Protein AF-0000000085167640 (afdb_homodimer)

Structure (mmCIF, N/CA/C/O backbone):
data_AF-0000000085167640-model_v1
#
loop_
_entity.id
_entity.type
_entity.pdbx_description
1 polymer 'Membrane protein'
#
loop_
_atom_site.group_PDB
_atom_site.id
_atom_site.type_symbol
_atom_site.label_atom_id
_atom_site.label_alt_id
_atom_site.label_comp_id
_atom_site.label_asym_id
_atom_site.label_entity_id
_atom_site.label_seq_id
_atom_site.pdbx_PDB_ins_code
_atom_site.Cartn_x
_atom_site.Cartn_y
_atom_site.Cartn_z
_atom_site.occupancy
_atom_site.B_iso_or_equiv
_atom_site.auth_seq_id
_atom_site.auth_comp_id
_atom_site.auth_asym_id
_atom_site.auth_atom_id
_atom_site.pdbx_PDB_model_num
ATOM 1 N N . MET A 1 1 ? -17.828 35.031 3.355 1 45.66 1 MET A N 1
ATOM 2 C CA . MET A 1 1 ? -16.453 34.906 2.887 1 45.66 1 MET A CA 1
ATOM 3 C C . MET A 1 1 ? -16.109 33.469 2.527 1 45.66 1 MET A C 1
ATOM 5 O O . MET A 1 1 ? -16.281 32.562 3.35 1 45.66 1 MET A O 1
ATOM 9 N N . SER A 1 2 ? -16.172 33.031 1.262 1 54.5 2 SER A N 1
ATOM 10 C CA . SER A 1 2 ? -15.992 31.641 0.869 1 54.5 2 SER A CA 1
ATOM 11 C C . SER A 1 2 ? -14.656 31.094 1.373 1 54.5 2 SER A C 1
ATOM 13 O O . SER A 1 2 ? -13.594 31.609 1.007 1 54.5 2 SER A O 1
ATOM 15 N N . THR A 1 3 ? -14.586 30.766 2.609 1 58.19 3 THR A N 1
ATOM 16 C CA . THR A 1 3 ? -13.359 30.266 3.23 1 58.19 3 THR A CA 1
ATOM 17 C C . THR A 1 3 ? -12.633 29.312 2.295 1 58.19 3 THR A C 1
ATOM 19 O O . THR A 1 3 ? -13.219 28.344 1.807 1 58.19 3 THR A O 1
ATOM 22 N N . VAL A 1 4 ? -11.719 29.938 1.5 1 67.44 4 VAL A N 1
ATOM 23 C CA . VAL A 1 4 ? -10.914 29.109 0.608 1 67.44 4 VAL A CA 1
ATOM 24 C C . VAL A 1 4 ? -10.109 28.109 1.425 1 67.44 4 VAL A C 1
ATOM 26 O O . VAL A 1 4 ? -9.336 28.484 2.307 1 67.44 4 VAL A O 1
ATOM 29 N N . THR A 1 5 ? -10.445 26.875 1.351 1 76.69 5 THR A N 1
ATOM 30 C CA . THR A 1 5 ? -9.734 25.812 2.059 1 76.69 5 THR A CA 1
ATOM 31 C C . THR A 1 5 ? -8.352 25.594 1.452 1 76.69 5 THR A C 1
ATOM 33 O O . THR A 1 5 ? -8.227 25.281 0.265 1 76.69 5 THR A O 1
ATOM 36 N N . VAL A 1 6 ? -7.371 26.078 2.09 1 87.81 6 VAL A N 1
ATOM 37 C CA . VAL A 1 6 ? -5.996 25.844 1.664 1 87.81 6 VAL A CA 1
ATOM 38 C C . VAL A 1 6 ? -5.574 24.422 2.047 1 87.81 6 VAL A C 1
ATOM 40 O O . VAL A 1 6 ? -5.66 24.031 3.217 1 87.81 6 VAL A O 1
ATOM 43 N N . ASN A 1 7 ? -5.207 23.609 1.05 1 93.44 7 ASN A N 1
ATOM 44 C CA . ASN A 1 7 ? -4.777 22.234 1.294 1 93.44 7 ASN A CA 1
ATOM 45 C C . ASN A 1 7 ? -3.309 22.172 1.708 1 93.44 7 ASN A C 1
ATOM 47 O O . ASN A 1 7 ? -2.459 22.812 1.093 1 93.44 7 ASN A O 1
ATOM 51 N N . THR A 1 8 ? -3.07 21.484 2.727 1 94.38 8 THR A N 1
ATOM 52 C CA . THR A 1 8 ? -1.708 21.219 3.17 1 94.38 8 THR A CA 1
ATOM 53 C C . THR A 1 8 ? -1.12 20.031 2.42 1 94.38 8 THR A C 1
ATOM 55 O O . THR A 1 8 ? -1.826 19.344 1.671 1 94.38 8 THR A O 1
ATOM 58 N N . ARG A 1 9 ? 0.169 19.766 2.607 1 96.19 9 ARG A N 1
ATOM 59 C CA . ARG A 1 9 ? 0.804 18.562 2.057 1 96.19 9 ARG A CA 1
ATOM 60 C C . ARG A 1 9 ? 0.144 17.297 2.592 1 96.19 9 ARG A C 1
ATOM 62 O O . ARG A 1 9 ? -0.011 16.312 1.862 1 96.19 9 ARG A O 1
ATOM 69 N N . ALA A 1 10 ? -0.193 17.375 3.865 1 96.56 10 ALA A N 1
ATOM 70 C CA . ALA A 1 10 ? -0.868 16.234 4.469 1 96.56 10 ALA A CA 1
ATOM 71 C C . ALA A 1 10 ? -2.219 15.977 3.805 1 96.56 10 ALA A C 1
ATOM 73 O O . ALA A 1 10 ? -2.643 14.828 3.66 1 96.56 10 ALA A O 1
ATOM 74 N N . ASP A 1 11 ? -2.848 17.016 3.389 1 96.56 11 ASP A N 1
ATOM 75 C CA . ASP A 1 11 ? -4.129 16.859 2.701 1 96.56 11 ASP A CA 1
ATOM 76 C C . ASP A 1 11 ? -3.955 16.141 1.37 1 96.56 11 ASP A C 1
ATOM 78 O O . ASP A 1 11 ? -4.789 15.312 0.995 1 96.56 11 ASP A O 1
ATOM 82 N N . TYR A 1 12 ? -2.932 16.469 0.687 1 98.06 12 TYR A N 1
ATOM 83 C CA . TYR A 1 12 ? -2.678 15.82 -0.593 1 98.06 12 TYR A CA 1
ATOM 84 C C . TYR A 1 12 ? -2.271 14.367 -0.392 1 98.06 12 TYR A C 1
ATOM 86 O O . TYR A 1 12 ? -2.619 13.5 -1.198 1 98.06 12 TYR A O 1
ATOM 94 N N . ALA A 1 13 ? -1.485 14.125 0.684 1 98.5 13 ALA A N 1
ATOM 95 C CA . ALA A 1 13 ? -1.147 12.734 1.005 1 98.5 13 ALA A CA 1
ATOM 96 C C . ALA A 1 13 ? -2.404 11.914 1.268 1 98.5 13 ALA A C 1
ATOM 98 O O . ALA A 1 13 ? -2.543 10.805 0.754 1 98.5 13 ALA A O 1
ATOM 99 N N . ALA A 1 14 ? -3.295 12.461 2.029 1 97.88 14 ALA A N 1
ATOM 100 C CA . ALA A 1 14 ? -4.555 11.789 2.328 1 97.88 14 ALA A CA 1
ATOM 101 C C . ALA A 1 14 ? -5.352 11.523 1.055 1 97.88 14 ALA A C 1
ATOM 103 O O . ALA A 1 14 ? -5.898 10.43 0.876 1 97.88 14 ALA A O 1
ATOM 104 N N . PHE A 1 15 ? -5.387 12.516 0.196 1 98.19 15 PHE A N 1
ATOM 105 C CA . PHE A 1 15 ? -6.113 12.406 -1.062 1 98.19 15 PHE A CA 1
ATOM 106 C C . PHE A 1 15 ? -5.547 11.281 -1.921 1 98.19 15 PHE A C 1
ATOM 108 O O . PHE A 1 15 ? -6.293 10.445 -2.434 1 98.19 15 PHE A O 1
ATOM 115 N N . LEU A 1 16 ? -4.27 11.227 -2.062 1 98.81 16 LEU A N 1
ATOM 116 C CA . LEU A 1 16 ? -3.623 10.211 -2.885 1 98.81 16 LEU A CA 1
ATOM 117 C C . LEU A 1 16 ? -3.922 8.812 -2.354 1 98.81 16 LEU A C 1
ATOM 119 O O . LEU A 1 16 ? -4.301 7.922 -3.119 1 98.81 16 LEU A O 1
ATOM 123 N N . LEU A 1 17 ? -3.793 8.648 -1.093 1 98.88 17 LEU A N 1
ATOM 124 C CA . LEU A 1 17 ? -3.996 7.34 -0.478 1 98.88 17 LEU A CA 1
ATOM 125 C C . LEU A 1 17 ? -5.457 6.914 -0.574 1 98.88 17 LEU A C 1
ATOM 127 O O . LEU A 1 17 ? -5.754 5.801 -1.008 1 98.88 17 LEU A O 1
ATOM 131 N N . ARG A 1 18 ? -6.332 7.805 -0.154 1 98.25 18 ARG A N 1
ATOM 132 C CA . ARG A 1 18 ? -7.738 7.418 -0.088 1 98.25 18 ARG A CA 1
ATOM 133 C C . ARG A 1 18 ? -8.281 7.094 -1.476 1 98.25 18 ARG A C 1
ATOM 135 O O . ARG A 1 18 ? -9 6.109 -1.652 1 98.25 18 ARG A O 1
ATOM 142 N N . VAL A 1 19 ? -7.938 7.895 -2.518 1 98.88 19 VAL A N 1
ATOM 143 C CA . VAL A 1 19 ? -8.469 7.684 -3.859 1 98.88 19 VAL A CA 1
ATOM 144 C C . VAL A 1 19 ? -7.895 6.395 -4.449 1 98.88 19 VAL A C 1
ATOM 146 O O . VAL A 1 19 ? -8.625 5.586 -5.02 1 98.88 19 VAL A O 1
ATOM 149 N N . THR A 1 20 ? -6.59 6.18 -4.32 1 98.94 20 THR A N 1
ATOM 150 C CA . THR A 1 20 ? -5.969 4.973 -4.855 1 98.94 20 THR A CA 1
ATOM 151 C C . THR A 1 20 ? -6.578 3.725 -4.227 1 98.94 20 THR A C 1
ATOM 153 O O . THR A 1 20 ? -6.992 2.805 -4.938 1 98.94 20 THR A O 1
ATOM 156 N N . MET A 1 21 ? -6.68 3.713 -2.92 1 98.88 21 MET A N 1
ATOM 157 C CA . MET A 1 21 ? -7.184 2.52 -2.246 1 98.88 21 MET A CA 1
ATOM 158 C C . MET A 1 21 ? -8.672 2.336 -2.51 1 98.88 21 MET A C 1
ATOM 160 O O . MET A 1 21 ? -9.156 1.205 -2.596 1 98.88 21 MET A O 1
ATOM 164 N N . GLY A 1 22 ? -9.398 3.469 -2.605 1 98.94 22 GLY A N 1
ATOM 165 C CA . GLY A 1 22 ? -10.797 3.355 -2.992 1 98.94 22 GLY A CA 1
ATOM 166 C C . GLY A 1 22 ? -10.992 2.711 -4.352 1 98.94 22 GLY A C 1
ATOM 167 O O . GLY A 1 22 ? -11.828 1.819 -4.508 1 98.94 22 GLY A O 1
ATOM 168 N N . VAL A 1 23 ? -10.258 3.162 -5.312 1 98.94 23 VAL A N 1
ATOM 169 C CA . VAL A 1 23 ? -10.336 2.605 -6.66 1 98.94 23 VAL A CA 1
ATOM 170 C C . VAL A 1 23 ? -9.969 1.124 -6.629 1 98.94 23 VAL A C 1
ATOM 172 O O . VAL A 1 23 ? -10.625 0.302 -7.27 1 98.94 23 VAL A O 1
ATOM 175 N N . PHE A 1 24 ? -8.906 0.761 -5.875 1 98.94 24 PHE A N 1
ATOM 176 C CA . PHE A 1 24 ? -8.492 -0.636 -5.801 1 98.94 24 PHE A CA 1
ATOM 177 C C . PHE A 1 24 ? -9.602 -1.496 -5.203 1 98.94 24 PHE A C 1
ATOM 179 O O . PHE A 1 24 ? -9.844 -2.611 -5.664 1 98.94 24 PHE A O 1
ATOM 186 N N . PHE A 1 25 ? -10.281 -1.002 -4.152 1 98.94 25 PHE A N 1
ATOM 187 C CA . PHE A 1 25 ? -11.398 -1.749 -3.6 1 98.94 25 PHE A CA 1
ATOM 188 C C . PHE A 1 25 ? -12.492 -1.936 -4.645 1 98.94 25 PHE A C 1
ATOM 190 O O . PHE A 1 25 ? -13.094 -3.01 -4.746 1 98.94 25 PHE A O 1
ATOM 197 N N . LEU A 1 26 ? -12.766 -0.886 -5.418 1 98.94 26 LEU A N 1
ATOM 198 C CA . LEU A 1 26 ? -13.805 -0.979 -6.438 1 98.94 26 LEU A CA 1
ATOM 199 C C . LEU A 1 26 ? -13.414 -1.979 -7.523 1 98.94 26 LEU A C 1
ATOM 201 O O . LEU A 1 26 ? -14.273 -2.693 -8.047 1 98.94 26 LEU A O 1
ATOM 205 N N . VAL A 1 27 ? -12.18 -2.051 -7.922 1 98.94 27 VAL A N 1
ATOM 206 C CA . VAL A 1 27 ? -11.695 -3.033 -8.891 1 98.94 27 VAL A CA 1
ATOM 207 C C . VAL A 1 27 ? -11.922 -4.441 -8.344 1 98.94 27 VAL A C 1
ATOM 209 O O . VAL A 1 27 ? -12.43 -5.316 -9.062 1 98.94 27 VAL A O 1
ATOM 212 N N . HIS A 1 28 ? -11.586 -4.707 -7.113 1 98.88 28 HIS A N 1
ATOM 213 C CA . HIS A 1 28 ? -11.742 -6.031 -6.512 1 98.88 28 HIS A CA 1
ATOM 214 C C . HIS A 1 28 ? -13.219 -6.387 -6.348 1 98.88 28 HIS A C 1
ATOM 216 O O . HIS A 1 28 ? -13.609 -7.535 -6.57 1 98.88 28 HIS A O 1
ATOM 222 N N . ALA A 1 29 ? -14 -5.379 -5.906 1 98.81 29 ALA A N 1
ATOM 223 C CA . ALA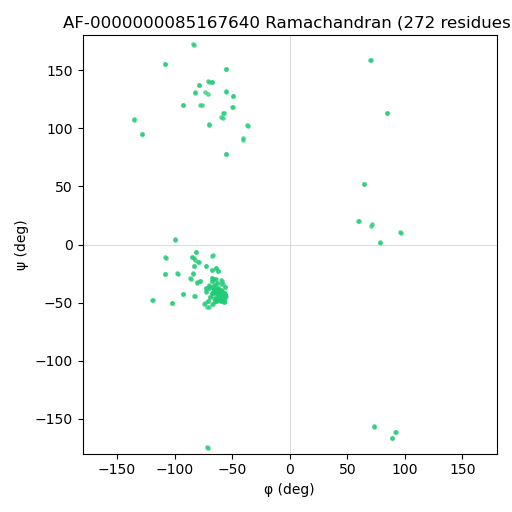 A 1 29 ? -15.445 -5.609 -5.867 1 98.81 29 ALA A CA 1
ATOM 224 C C . ALA A 1 29 ? -15.984 -5.922 -7.258 1 98.81 29 ALA A C 1
ATOM 226 O O . ALA A 1 29 ? -16.859 -6.781 -7.41 1 98.81 29 ALA A O 1
ATOM 227 N N . GLY A 1 30 ? -15.516 -5.168 -8.242 1 98.75 30 GLY A N 1
ATOM 228 C CA . GLY A 1 30 ? -15.906 -5.438 -9.617 1 98.75 30 GLY A CA 1
ATOM 229 C C . GLY A 1 30 ? -15.602 -6.855 -10.062 1 98.75 30 GLY A C 1
ATOM 230 O O . GLY A 1 30 ? -16.406 -7.488 -10.742 1 98.75 30 GLY A O 1
ATOM 231 N N . LEU A 1 31 ? -14.43 -7.379 -9.719 1 98.31 31 LEU A N 1
ATOM 232 C CA . LEU A 1 31 ? -14.094 -8.773 -10 1 98.31 31 LEU A CA 1
ATOM 233 C C . LEU A 1 31 ? -15.133 -9.711 -9.398 1 98.31 31 LEU A C 1
ATOM 235 O O . LEU A 1 31 ? -15.586 -10.648 -10.07 1 98.31 31 LEU A O 1
ATOM 239 N N . LYS A 1 32 ? -15.539 -9.445 -8.156 1 98.62 32 LYS A N 1
ATOM 240 C CA . LYS A 1 32 ? -16.484 -10.312 -7.457 1 98.62 32 LYS A CA 1
ATOM 241 C C . LYS A 1 32 ? -17.859 -10.242 -8.109 1 98.62 32 LYS A C 1
ATOM 243 O O . LYS A 1 32 ? -18.625 -11.219 -8.078 1 98.62 32 LYS A O 1
ATOM 248 N N . ILE A 1 33 ? -18.172 -9.141 -8.711 1 98.69 33 ILE A N 1
ATOM 249 C CA . ILE A 1 33 ? -19.516 -8.922 -9.234 1 98.69 33 ILE A CA 1
ATOM 250 C C . ILE A 1 33 ? -19.578 -9.352 -10.695 1 98.69 33 ILE A C 1
ATOM 252 O O . ILE A 1 33 ? -20.5 -10.047 -11.109 1 98.69 33 ILE A O 1
ATOM 256 N N . PHE A 1 34 ? -18.547 -9.008 -11.484 1 98.5 34 PHE A N 1
ATOM 257 C CA . PHE A 1 34 ? -18.703 -9.086 -12.93 1 98.5 34 PHE A CA 1
ATOM 258 C C . PHE A 1 34 ? -17.906 -10.25 -13.5 1 98.5 34 PHE A C 1
ATOM 260 O O . PHE A 1 34 ? -18.219 -10.75 -14.586 1 98.5 34 PHE A O 1
ATOM 267 N N . VAL A 1 35 ? -16.875 -10.68 -12.859 1 97.81 35 VAL A N 1
ATOM 268 C CA . VAL A 1 35 ? -16.047 -11.758 -13.391 1 97.81 35 VAL A CA 1
ATOM 269 C C . VAL A 1 35 ? -16.375 -13.07 -12.68 1 97.81 35 VAL A C 1
ATOM 271 O O . VAL A 1 35 ? -16.719 -14.062 -13.328 1 97.81 35 VAL A O 1
ATOM 274 N N . PHE A 1 36 ? -16.375 -13.047 -11.344 1 97.88 36 PHE A N 1
ATOM 275 C CA . PHE A 1 36 ? -16.672 -14.25 -10.578 1 97.88 36 PHE A CA 1
ATOM 276 C C . PHE A 1 36 ? -18.172 -14.438 -10.422 1 97.88 36 PHE A C 1
ATOM 278 O O . PHE A 1 36 ? -18.641 -15.531 -10.125 1 97.88 36 PHE A O 1
ATOM 285 N N . THR A 1 37 ? -18.906 -13.32 -10.5 1 98.44 37 THR A N 1
ATOM 286 C CA . THR A 1 37 ? -20.328 -13.203 -10.172 1 98.44 37 THR A CA 1
ATOM 287 C C . THR A 1 37 ? -20.547 -13.328 -8.664 1 98.44 37 THR A C 1
ATOM 289 O O . THR A 1 37 ? -19.719 -13.898 -7.957 1 98.44 37 THR A O 1
ATOM 292 N N . PRO A 1 38 ? -21.734 -12.789 -8.227 1 98.44 38 PRO A N 1
ATOM 293 C CA . PRO A 1 38 ? -22.031 -12.945 -6.805 1 98.44 38 PRO A CA 1
ATOM 294 C C . PRO A 1 38 ? -22.172 -14.406 -6.391 1 98.44 38 PRO A C 1
ATOM 296 O O . PRO A 1 38 ? -21.703 -14.797 -5.316 1 98.44 38 PRO A O 1
ATOM 299 N N . ALA A 1 39 ? -22.734 -15.258 -7.191 1 98.56 39 ALA A N 1
ATOM 300 C CA . ALA A 1 39 ? -22.875 -16.688 -6.895 1 98.56 39 ALA A CA 1
ATOM 301 C C . ALA A 1 39 ? -21.5 -17.359 -6.777 1 98.56 39 ALA A C 1
ATOM 303 O O . ALA A 1 39 ? -21.281 -18.172 -5.887 1 98.56 39 ALA A O 1
ATOM 304 N N . GLY A 1 40 ? -20.609 -17.094 -7.754 1 98.69 40 GLY A N 1
ATOM 305 C CA . GLY A 1 40 ? -19.25 -17.609 -7.668 1 98.69 40 GLY A CA 1
ATOM 306 C C . GLY A 1 40 ? -18.516 -17.172 -6.41 1 98.69 40 GLY A C 1
ATOM 307 O O . GLY A 1 40 ? -17.812 -17.953 -5.785 1 98.69 40 GLY A O 1
ATOM 308 N N . THR A 1 41 ? -18.719 -15.906 -6.055 1 98.56 41 THR A N 1
ATOM 309 C CA . THR A 1 41 ? -18.078 -15.391 -4.84 1 98.56 41 THR A CA 1
ATOM 310 C C . THR A 1 41 ? -18.656 -16.078 -3.604 1 98.56 41 THR A C 1
ATOM 312 O O . THR A 1 41 ? -17.906 -16.406 -2.676 1 98.56 41 THR A O 1
ATOM 315 N N . VAL A 1 42 ? -19.984 -16.297 -3.555 1 98.81 42 VAL A N 1
ATOM 316 C CA . VAL A 1 42 ? -20.609 -17.031 -2.469 1 98.81 42 VAL A CA 1
ATOM 317 C C . VAL A 1 42 ? -19.984 -18.422 -2.361 1 98.81 42 VAL A C 1
ATOM 319 O O . VAL A 1 42 ? -19.656 -18.875 -1.263 1 98.81 42 VAL A O 1
ATOM 322 N N . GLY A 1 43 ? -19.859 -19.141 -3.455 1 98.75 43 GLY A N 1
ATOM 323 C CA . GLY A 1 43 ? -19.219 -20.438 -3.471 1 98.75 43 GLY A CA 1
ATOM 324 C C . GLY A 1 43 ? -17.797 -20.422 -2.949 1 98.75 43 GLY A C 1
ATOM 325 O O . GLY A 1 43 ? -17.375 -21.312 -2.219 1 98.75 43 GLY A O 1
ATOM 326 N N . PHE A 1 44 ? -17.031 -19.438 -3.32 1 98.5 44 PHE A N 1
ATOM 327 C CA . PHE A 1 44 ? -15.656 -19.297 -2.85 1 98.5 44 PHE A CA 1
ATOM 328 C C . PHE A 1 44 ? -15.617 -19.141 -1.336 1 98.5 44 PHE A C 1
ATOM 330 O O . PHE A 1 44 ? -14.82 -19.797 -0.657 1 98.5 44 PHE A O 1
ATOM 337 N N . PHE A 1 45 ? -16.5 -18.234 -0.809 1 98.69 45 PHE A N 1
ATOM 338 C CA . PHE A 1 45 ? -16.547 -18.047 0.636 1 98.69 45 PHE A CA 1
ATOM 339 C C . PHE A 1 45 ? -16.875 -19.359 1.341 1 98.69 45 PHE A C 1
ATOM 341 O O . PHE A 1 45 ? -16.25 -19.703 2.346 1 98.69 45 PHE A O 1
ATOM 348 N N . ALA A 1 46 ? -17.812 -20.094 0.822 1 98.81 46 ALA A N 1
ATOM 349 C CA . ALA A 1 46 ? -18.141 -21.391 1.397 1 98.81 46 ALA A CA 1
ATOM 350 C C . ALA A 1 46 ? -16.953 -22.328 1.382 1 98.81 46 ALA A C 1
ATOM 352 O O . ALA A 1 46 ? -16.719 -23.078 2.336 1 98.81 46 ALA A O 1
ATOM 353 N N . SER A 1 47 ? -16.203 -22.344 0.331 1 98.62 47 SER A N 1
ATOM 354 C CA . SER A 1 47 ? -15.047 -23.219 0.192 1 98.62 47 SER A CA 1
ATOM 355 C C . SER A 1 47 ? -13.992 -22.922 1.251 1 98.62 47 SER A C 1
ATOM 357 O O . SER A 1 47 ? -13.133 -23.766 1.528 1 98.62 47 SER A O 1
ATOM 359 N N . LEU A 1 48 ? -14.016 -21.703 1.792 1 98.12 48 LEU A N 1
ATOM 360 C CA . LEU A 1 48 ? -13.078 -21.281 2.832 1 98.12 48 LEU A CA 1
ATOM 361 C C . LEU A 1 48 ? -13.555 -21.75 4.207 1 98.12 48 LEU A C 1
ATOM 363 O O . LEU A 1 48 ? -12.867 -21.516 5.211 1 98.12 48 LEU A O 1
ATOM 367 N N . GLY A 1 49 ? -14.797 -22.188 4.289 1 98.25 49 GLY A N 1
ATOM 368 C CA . GLY A 1 49 ? -15.328 -22.656 5.562 1 98.25 49 GLY A CA 1
ATOM 369 C C . GLY A 1 49 ? -16.125 -21.594 6.301 1 98.25 49 GLY A C 1
ATOM 370 O O . GLY A 1 49 ? -16.422 -21.75 7.484 1 98.25 49 GLY A O 1
ATOM 371 N N . VAL A 1 50 ? -16.391 -20.516 5.621 1 98.12 50 VAL A N 1
ATOM 372 C CA . VAL A 1 50 ? -17.25 -19.5 6.211 1 98.12 50 VAL A CA 1
ATOM 373 C C . VAL A 1 50 ? -18.609 -19.5 5.504 1 98.12 50 VAL A C 1
ATOM 375 O O . VAL A 1 50 ? -18.734 -20.016 4.387 1 98.12 50 VAL A O 1
ATOM 378 N N . PRO A 1 51 ? -19.625 -19.031 6.23 1 98.69 51 PRO A N 1
ATOM 379 C CA . PRO A 1 51 ? -20.906 -18.984 5.523 1 98.69 51 PRO A CA 1
ATOM 380 C C . PRO A 1 51 ? -20.844 -18.188 4.223 1 98.69 51 PRO A C 1
ATOM 382 O O . PRO A 1 51 ? -20.359 -17.047 4.211 1 98.69 51 PRO A O 1
ATOM 385 N N . GLY A 1 52 ? -21.375 -18.797 3.166 1 98.62 52 GLY A N 1
ATOM 386 C CA . GLY A 1 52 ? -21.297 -18.203 1.84 1 98.62 52 GLY A CA 1
ATOM 387 C C . GLY A 1 52 ? -21.922 -16.828 1.764 1 98.62 52 GLY A C 1
ATOM 388 O O . GLY A 1 52 ? -21.438 -15.961 1.028 1 98.62 52 GLY A O 1
ATOM 389 N N . TRP A 1 53 ? -22.953 -16.625 2.52 1 98.12 53 TRP A N 1
ATOM 390 C CA . TRP A 1 53 ? -23.703 -15.375 2.432 1 98.12 53 TRP A CA 1
ATOM 391 C C . TRP A 1 53 ? -22.875 -14.195 2.932 1 98.12 53 TRP A C 1
ATOM 393 O O . TRP A 1 53 ? -23.234 -13.039 2.725 1 98.12 53 TRP A O 1
ATOM 403 N N . PHE A 1 54 ? -21.719 -14.398 3.543 1 98.44 54 PHE A N 1
ATOM 404 C CA . PHE A 1 54 ? -20.812 -13.336 3.965 1 98.44 54 PHE A CA 1
ATOM 405 C C . PHE A 1 54 ? -20.281 -12.57 2.76 1 98.44 54 PHE A C 1
ATOM 407 O O . PHE A 1 54 ? -19.812 -11.438 2.893 1 98.44 54 PHE A O 1
ATOM 414 N N . ALA A 1 55 ? -20.344 -13.156 1.593 1 98.69 55 ALA A N 1
ATOM 415 C CA . ALA A 1 55 ? -19.922 -12.508 0.356 1 98.69 55 ALA A CA 1
ATOM 416 C C . ALA A 1 55 ? -20.672 -11.195 0.14 1 98.69 55 ALA A C 1
ATOM 418 O O . ALA A 1 55 ? -20.078 -10.203 -0.306 1 98.69 55 ALA A O 1
ATOM 419 N N . TYR A 1 56 ? -21.875 -11.148 0.495 1 98.75 56 TYR A N 1
ATOM 420 C CA . TYR A 1 56 ? -22.719 -10 0.174 1 98.75 56 TYR A CA 1
ATOM 421 C C . TYR A 1 56 ? -22.312 -8.781 0.993 1 98.75 56 TYR A C 1
ATOM 423 O O . TYR A 1 56 ? -22.094 -7.699 0.442 1 98.75 56 TYR A O 1
ATOM 431 N N . PRO A 1 57 ? -22.141 -8.938 2.309 1 98.69 57 PRO A N 1
ATOM 432 C CA . PRO A 1 57 ? -21.688 -7.738 3.025 1 98.69 57 PRO A CA 1
ATOM 433 C C . PRO A 1 57 ? -20.266 -7.332 2.658 1 98.69 57 PRO A C 1
ATOM 435 O O . PRO A 1 57 ? -19.938 -6.145 2.68 1 98.69 57 PRO A O 1
ATOM 438 N N . VAL A 1 58 ? -19.391 -8.25 2.332 1 98.88 58 VAL A N 1
ATOM 439 C CA . VAL A 1 58 ? -18.031 -7.914 1.92 1 98.88 58 VAL A CA 1
ATOM 440 C C . VAL A 1 58 ? -18.078 -7.105 0.623 1 98.88 58 VAL A C 1
ATOM 442 O O . VAL A 1 58 ? -17.453 -6.047 0.524 1 98.88 58 VAL A O 1
ATOM 445 N N . ILE A 1 59 ? -18.844 -7.594 -0.367 1 98.88 59 ILE A N 1
ATOM 446 C CA . ILE A 1 59 ? -18.984 -6.883 -1.632 1 98.88 59 ILE A CA 1
ATOM 447 C C . ILE A 1 59 ? -19.562 -5.496 -1.381 1 98.88 59 ILE A C 1
ATOM 449 O O . ILE A 1 59 ? -19.078 -4.5 -1.914 1 98.88 59 ILE A O 1
ATOM 453 N N . ALA A 1 60 ? -20.609 -5.434 -0.563 1 98.88 60 ALA A N 1
ATOM 454 C CA . ALA A 1 60 ? -21.234 -4.16 -0.246 1 98.88 60 ALA A CA 1
ATOM 455 C C . ALA A 1 60 ? -20.25 -3.199 0.403 1 98.88 60 ALA A C 1
ATOM 457 O O . ALA A 1 60 ? -20.203 -2.018 0.052 1 98.88 60 ALA A O 1
ATOM 458 N N . LEU A 1 61 ? -19.5 -3.691 1.356 1 98.88 61 LEU A N 1
ATOM 459 C CA . LEU A 1 61 ? -18.5 -2.869 2.043 1 98.88 61 LEU A CA 1
ATOM 460 C C . LEU A 1 61 ? -17.469 -2.334 1.062 1 98.88 61 LEU A C 1
ATOM 462 O O . LEU A 1 61 ? -17.094 -1.16 1.12 1 98.88 61 LEU A O 1
ATOM 466 N N . GLU A 1 62 ? -17.016 -3.182 0.193 1 98.94 62 GLU A N 1
ATOM 467 C CA . GLU A 1 62 ? -16 -2.777 -0.767 1 98.94 62 GLU A CA 1
ATOM 468 C C . GLU A 1 62 ? -16.531 -1.732 -1.74 1 98.94 62 GLU A C 1
ATOM 470 O O . GLU A 1 62 ? -15.836 -0.776 -2.08 1 98.94 62 GLU A O 1
ATOM 475 N N . VAL A 1 63 ? -17.75 -1.882 -2.16 1 98.94 63 VAL A N 1
ATOM 476 C CA . VAL A 1 63 ? -18.344 -0.93 -3.092 1 98.94 63 VAL A CA 1
ATOM 477 C C . VAL A 1 63 ? -18.625 0.393 -2.379 1 98.94 63 VAL A C 1
ATOM 479 O O . VAL A 1 63 ? -18.156 1.447 -2.816 1 98.94 63 VAL A O 1
ATOM 482 N N . VAL A 1 64 ? -19.344 0.36 -1.256 1 98.88 64 VAL A N 1
ATOM 483 C CA . VAL A 1 64 ? -19.703 1.565 -0.524 1 98.88 64 VAL A CA 1
ATOM 484 C C . VAL A 1 64 ? -18.453 2.248 0.023 1 98.88 64 VAL A C 1
ATOM 486 O O . VAL A 1 64 ? -18.297 3.461 -0.122 1 98.88 64 VAL A O 1
ATOM 489 N N . GLY A 1 65 ? -17.625 1.417 0.668 1 98.81 65 GLY A N 1
ATOM 490 C CA . GLY A 1 65 ? -16.391 1.968 1.203 1 98.81 65 GLY A CA 1
ATOM 491 C C . GLY A 1 65 ? -15.477 2.531 0.133 1 98.81 65 GLY A C 1
ATOM 492 O O . GLY A 1 65 ? -14.859 3.58 0.327 1 98.81 65 GLY A O 1
ATOM 493 N N . GLY A 1 66 ? -15.359 1.768 -1.029 1 98.88 66 GLY A N 1
ATOM 494 C CA . GLY A 1 66 ? -14.562 2.277 -2.135 1 98.88 66 GLY A CA 1
ATOM 495 C C . GLY A 1 66 ? -15.062 3.611 -2.662 1 98.88 66 GLY A C 1
ATOM 496 O O . GLY A 1 66 ? -14.273 4.531 -2.883 1 98.88 66 GLY A O 1
ATOM 497 N N . ILE A 1 67 ? -16.297 3.766 -2.83 1 98.81 67 ILE A N 1
ATOM 498 C CA . ILE A 1 67 ? -16.891 5.004 -3.316 1 98.81 67 ILE A CA 1
ATOM 499 C C . ILE A 1 67 ? -16.672 6.117 -2.297 1 98.81 67 ILE A C 1
ATOM 501 O O . ILE A 1 67 ? -16.297 7.234 -2.66 1 98.81 67 ILE A O 1
ATOM 505 N N . ALA A 1 68 ? -16.922 5.812 -1.045 1 98.5 68 ALA A N 1
ATOM 506 C CA . ALA A 1 68 ? -16.734 6.797 0.015 1 98.5 68 ALA A CA 1
ATOM 507 C C . ALA A 1 68 ? -15.297 7.305 0.038 1 98.5 68 ALA A C 1
ATOM 509 O O . ALA A 1 68 ? -15.055 8.5 0.209 1 98.5 68 ALA A O 1
ATOM 510 N N . LEU A 1 69 ? -14.367 6.414 -0.073 1 98.69 69 LEU A N 1
ATOM 511 C CA . LEU A 1 69 ? -12.961 6.793 -0.097 1 98.69 69 LEU A CA 1
ATOM 512 C C . LEU A 1 69 ? -12.656 7.68 -1.3 1 98.69 69 LEU A C 1
ATOM 514 O O . LEU A 1 69 ? -12.023 8.734 -1.158 1 98.69 69 LEU A O 1
ATOM 518 N N . VAL A 1 70 ? -13.109 7.316 -2.479 1 98.81 70 VAL A N 1
ATOM 519 C CA . VAL A 1 70 ? -12.805 8.062 -3.693 1 98.81 70 VAL A CA 1
ATOM 520 C C . VAL A 1 70 ? -13.398 9.469 -3.6 1 98.81 70 VAL A C 1
ATOM 522 O O . VAL A 1 70 ? -12.734 10.453 -3.926 1 98.81 70 VAL A O 1
ATOM 525 N N . LEU A 1 71 ? -14.578 9.586 -3.072 1 98.31 71 LEU A N 1
ATOM 526 C CA . LEU A 1 71 ? -15.273 10.867 -3.033 1 98.31 71 LEU A CA 1
ATOM 527 C C . LEU A 1 71 ? -14.82 11.703 -1.844 1 98.31 71 LEU A C 1
ATOM 529 O O . LEU A 1 71 ? -14.961 12.922 -1.847 1 98.31 71 LEU A O 1
ATOM 533 N N . GLY A 1 72 ? -14.227 11.078 -0.897 1 97.25 72 GLY A N 1
ATOM 534 C CA . GLY A 1 72 ? -13.953 11.766 0.354 1 97.25 72 GLY A CA 1
ATOM 535 C C . GLY A 1 72 ? -15.219 12.164 1.101 1 97.25 72 GLY A C 1
ATOM 536 O O . GLY A 1 72 ? -15.391 13.336 1.455 1 97.25 72 GLY A O 1
ATOM 537 N N . TYR A 1 73 ? -16.031 11.258 1.286 1 96.44 73 TYR A N 1
ATOM 538 C CA . TYR A 1 73 ? -17.281 11.391 2.037 1 96.44 73 TYR A CA 1
ATOM 539 C C . TYR A 1 73 ? -17.391 10.305 3.102 1 96.44 73 TYR A C 1
ATOM 541 O O . TYR A 1 73 ? -17.922 9.219 2.836 1 96.44 73 TYR A O 1
ATOM 549 N N . TYR A 1 74 ? -16.969 10.633 4.422 1 92.25 74 TYR A N 1
ATOM 550 C CA . TYR A 1 74 ? -16.875 9.719 5.559 1 92.25 74 TYR A CA 1
ATOM 551 C C . TYR A 1 74 ? -15.914 8.57 5.258 1 92.25 74 TYR A C 1
ATOM 553 O O . TYR A 1 74 ? -16.062 7.477 5.809 1 92.25 74 TYR A O 1
ATOM 561 N N . GLY A 1 75 ? -15.094 8.773 4.336 1 93.69 75 GLY A N 1
ATOM 562 C CA . G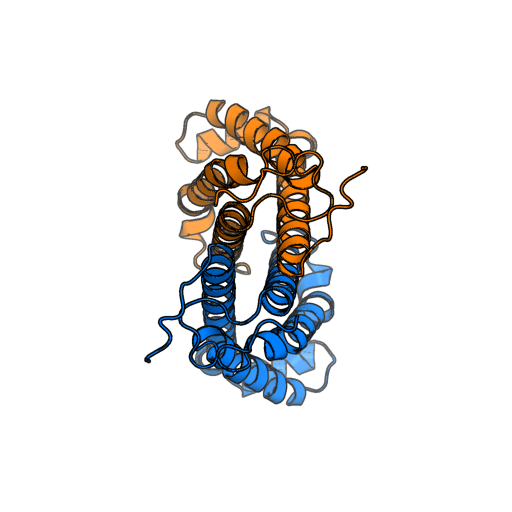LY A 1 75 ? -14.148 7.766 3.881 1 93.69 75 GLY A CA 1
ATOM 563 C C . GLY A 1 75 ? -13.211 7.281 4.977 1 93.69 75 GLY A C 1
ATOM 564 O O . GLY A 1 75 ? -12.945 6.086 5.086 1 93.69 75 GLY A O 1
ATOM 565 N N . ARG A 1 76 ? -12.797 8.211 5.758 1 94.38 76 ARG A N 1
ATOM 566 C CA . ARG A 1 76 ? -11.836 7.836 6.785 1 94.38 76 ARG A CA 1
ATOM 567 C C . ARG A 1 76 ? -12.445 6.855 7.781 1 94.38 76 ARG A C 1
ATOM 569 O O . ARG A 1 76 ? -11.742 6.004 8.328 1 94.38 76 ARG A O 1
ATOM 576 N N . TRP A 1 77 ? -13.742 6.895 8.039 1 96.75 77 TRP A N 1
ATOM 577 C CA . TRP A 1 77 ? -14.375 5.984 8.977 1 96.75 77 TRP A CA 1
ATOM 578 C C . TRP A 1 77 ? -14.586 4.609 8.352 1 96.75 77 TRP A C 1
ATOM 580 O O . TRP A 1 77 ? -14.5 3.588 9.031 1 96.75 77 TRP A O 1
ATOM 590 N N . LEU A 1 78 ? -14.797 4.625 7.082 1 98.19 78 LEU A N 1
ATOM 591 C CA . LEU A 1 78 ? -14.984 3.357 6.391 1 98.19 78 LEU A CA 1
ATOM 592 C C . LEU A 1 78 ? -13.648 2.67 6.141 1 98.19 78 LEU A C 1
ATOM 594 O O . LEU A 1 78 ? -13.602 1.472 5.859 1 98.19 78 LEU A O 1
ATOM 598 N N . ALA A 1 79 ? -12.602 3.396 6.281 1 98.75 79 ALA A N 1
ATOM 599 C CA . ALA A 1 79 ? -11.273 2.799 6.172 1 98.75 79 ALA A CA 1
ATOM 600 C C . ALA A 1 79 ? -11.078 1.697 7.207 1 98.75 79 ALA A C 1
ATOM 602 O O . ALA A 1 79 ? -10.406 0.698 6.945 1 98.75 79 ALA A O 1
ATOM 603 N N . LEU A 1 80 ? -11.703 1.812 8.359 1 98.75 80 LEU A N 1
ATOM 604 C CA . LEU A 1 80 ? -11.484 0.859 9.438 1 98.75 80 LEU A CA 1
ATOM 605 C C . LEU A 1 80 ? -12.164 -0.471 9.141 1 98.75 80 LEU A C 1
ATOM 607 O O . LEU A 1 80 ? -11.523 -1.525 9.195 1 98.75 80 LEU A O 1
ATOM 611 N N . PRO A 1 81 ? -13.438 -0.478 8.781 1 98.88 81 PRO A N 1
ATOM 612 C CA . PRO A 1 81 ? -14.008 -1.78 8.43 1 98.88 81 PRO A CA 1
ATOM 613 C C . PRO A 1 81 ? -13.406 -2.367 7.156 1 98.88 81 PRO A C 1
ATOM 615 O O . PRO A 1 81 ? -13.32 -3.59 7.016 1 98.88 81 PRO A O 1
ATOM 618 N N . LEU A 1 82 ? -12.977 -1.56 6.227 1 98.94 82 LEU A N 1
ATOM 619 C CA . LEU A 1 82 ? -12.273 -2.057 5.047 1 98.94 82 LEU A CA 1
ATOM 620 C C . LEU A 1 82 ? -10.953 -2.725 5.441 1 98.94 82 LEU A C 1
ATOM 622 O O . LEU A 1 82 ? -10.57 -3.74 4.859 1 98.94 82 LEU A O 1
ATOM 626 N N . ALA A 1 83 ? -10.273 -2.158 6.426 1 98.94 83 ALA A N 1
ATOM 627 C CA . ALA A 1 83 ? -9.07 -2.799 6.949 1 98.94 83 ALA A CA 1
ATOM 628 C C . ALA A 1 83 ? -9.391 -4.164 7.551 1 98.94 83 ALA A C 1
ATOM 630 O O . ALA A 1 83 ? -8.633 -5.121 7.379 1 98.94 83 ALA A O 1
ATOM 631 N N . ALA A 1 84 ? -10.477 -4.266 8.266 1 98.88 84 ALA A N 1
ATOM 632 C CA . ALA A 1 84 ? -10.914 -5.547 8.82 1 98.88 84 ALA A CA 1
ATOM 633 C C . ALA A 1 84 ? -11.195 -6.559 7.711 1 98.88 84 ALA A C 1
ATOM 635 O O . ALA A 1 84 ? -10.898 -7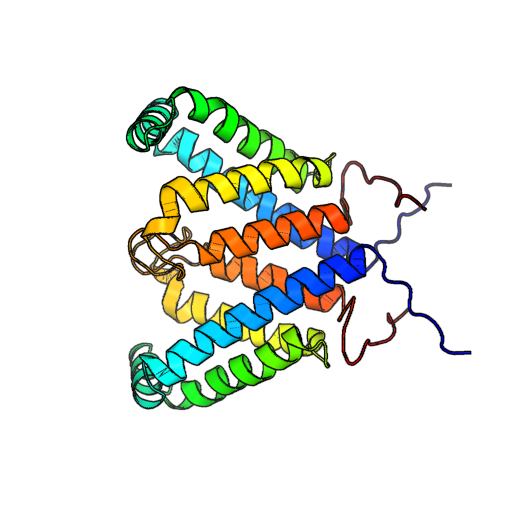.746 7.855 1 98.88 84 ALA A O 1
ATOM 636 N N . ASP A 1 85 ? -11.789 -6.066 6.648 1 98.81 85 ASP A N 1
ATOM 637 C CA . ASP A 1 85 ? -12.023 -6.902 5.477 1 98.81 85 ASP A CA 1
ATOM 638 C C . ASP A 1 85 ? -10.719 -7.496 4.957 1 98.81 85 ASP A C 1
ATOM 640 O O . ASP A 1 85 ? -10.625 -8.711 4.742 1 98.81 85 ASP A O 1
ATOM 644 N N . LEU A 1 86 ? -9.711 -6.684 4.836 1 98.94 86 LEU A N 1
ATOM 645 C CA . LEU A 1 86 ? -8.422 -7.133 4.34 1 98.94 86 LEU A CA 1
ATOM 646 C C . LEU A 1 86 ? -7.758 -8.086 5.332 1 98.94 86 LEU A C 1
ATOM 648 O O . LEU A 1 86 ? -7.055 -9.016 4.934 1 98.94 86 LEU A O 1
ATOM 652 N N . LEU A 1 87 ? -7.941 -7.82 6.609 1 98.88 87 LEU A N 1
ATOM 653 C CA . LEU A 1 87 ? -7.418 -8.742 7.613 1 98.88 87 LEU A CA 1
ATOM 654 C C . LEU A 1 87 ? -8.055 -10.125 7.465 1 98.88 87 LEU A C 1
ATOM 656 O O . LEU A 1 87 ? -7.363 -11.141 7.57 1 98.88 87 LEU A O 1
ATOM 660 N N . GLY A 1 88 ? -9.352 -10.164 7.25 1 98.69 88 GLY A N 1
ATOM 661 C CA . GLY A 1 88 ? -10 -11.43 6.945 1 98.69 88 GLY A CA 1
ATOM 662 C C . GLY A 1 88 ? -9.414 -12.125 5.73 1 98.69 88 GLY A C 1
ATOM 663 O O . GLY A 1 88 ? -9.203 -13.344 5.75 1 98.69 88 GLY A O 1
ATOM 664 N N . ALA A 1 89 ? -9.148 -11.406 4.699 1 98.75 89 ALA A N 1
ATOM 665 C CA . ALA A 1 89 ? -8.547 -11.977 3.496 1 98.75 89 ALA A CA 1
ATOM 666 C C . ALA A 1 89 ? -7.164 -12.547 3.795 1 98.75 89 ALA A C 1
ATOM 668 O O . ALA A 1 89 ? -6.781 -13.586 3.254 1 98.75 89 ALA A O 1
ATOM 669 N N . ILE A 1 90 ? -6.395 -11.82 4.66 1 98.88 90 ILE A N 1
ATOM 670 C CA . ILE A 1 90 ? -5.078 -12.328 5.035 1 98.88 90 ILE A CA 1
ATOM 671 C C . ILE A 1 90 ? -5.227 -13.672 5.746 1 98.88 90 ILE A C 1
ATOM 673 O O . ILE A 1 90 ? -4.551 -14.641 5.398 1 98.88 90 ILE A O 1
ATOM 677 N N . VAL A 1 91 ? -6.09 -13.773 6.668 1 98.75 91 VAL A N 1
ATOM 678 C CA . VAL A 1 91 ? -6.207 -14.945 7.527 1 98.75 91 VAL A CA 1
ATOM 679 C C . VAL A 1 91 ? -6.809 -16.109 6.738 1 98.75 91 VAL A C 1
ATOM 681 O O . VAL A 1 91 ? -6.355 -17.25 6.855 1 98.75 91 VAL A O 1
ATOM 684 N N . LEU A 1 92 ? -7.781 -15.875 5.91 1 98.5 92 LEU A N 1
ATOM 685 C CA . LEU A 1 92 ? -8.586 -16.953 5.336 1 98.5 92 LEU A CA 1
ATOM 686 C C . LEU A 1 92 ? -8.086 -17.312 3.943 1 98.5 92 LEU A C 1
ATOM 688 O O . LEU A 1 92 ? -8.367 -18.406 3.449 1 98.5 92 LEU A O 1
ATOM 692 N N . VAL A 1 93 ? -7.441 -16.391 3.275 1 98.56 93 VAL A N 1
ATOM 693 C CA . VAL A 1 93 ? -7.191 -16.625 1.856 1 98.56 93 VAL A CA 1
ATOM 694 C C . VAL A 1 93 ? -5.688 -16.641 1.593 1 98.56 93 VAL A C 1
ATOM 696 O O . VAL A 1 93 ? -5.168 -17.578 0.984 1 98.56 93 VAL A O 1
ATOM 699 N N . HIS A 1 94 ? -4.965 -15.641 2.119 1 98.81 94 HIS A N 1
ATOM 700 C CA . HIS A 1 94 ? -3.617 -15.406 1.612 1 98.81 94 HIS A CA 1
ATOM 701 C C . HIS A 1 94 ? -2.566 -15.836 2.629 1 98.81 94 HIS A C 1
ATOM 703 O O . HIS A 1 94 ? -1.381 -15.93 2.303 1 98.81 94 HIS A O 1
ATOM 709 N N . GLY A 1 95 ? -2.992 -16.109 3.852 1 98.56 95 GLY A N 1
ATOM 710 C CA . GLY A 1 95 ? -2.053 -16.484 4.898 1 98.56 95 GLY A CA 1
ATOM 711 C C . GLY A 1 95 ? -1.203 -17.688 4.535 1 98.56 95 GLY A C 1
ATOM 712 O O . GLY A 1 95 ? 0.014 -17.672 4.734 1 98.56 95 GLY A O 1
ATOM 713 N N . LYS A 1 96 ? -1.771 -18.703 3.943 1 98.06 96 LYS A N 1
ATOM 714 C CA . LYS A 1 96 ? -1.082 -19.953 3.645 1 98.06 96 LYS A CA 1
ATOM 715 C C . LYS A 1 96 ? -0.087 -19.781 2.502 1 98.06 96 LYS A C 1
ATOM 717 O O . LYS A 1 96 ? 0.799 -20.609 2.307 1 98.06 96 LYS A O 1
ATOM 722 N N . ALA A 1 97 ? -0.274 -18.719 1.743 1 98.44 97 ALA A N 1
ATOM 723 C CA . ALA A 1 97 ? 0.604 -18.484 0.602 1 98.44 97 ALA A CA 1
ATOM 724 C C . ALA A 1 97 ? 1.907 -17.828 1.043 1 98.44 97 ALA A C 1
ATOM 726 O O . ALA A 1 97 ? 2.799 -17.594 0.225 1 98.44 97 ALA A O 1
ATOM 727 N N . GLY A 1 98 ? 2.02 -17.438 2.365 1 98.5 98 GLY A N 1
ATOM 728 C CA . GLY A 1 98 ? 3.24 -16.828 2.871 1 98.5 98 GLY A CA 1
ATOM 729 C C . GLY A 1 98 ? 3.258 -15.312 2.729 1 98.5 98 GLY A C 1
ATOM 730 O O . GLY A 1 98 ? 2.242 -14.711 2.391 1 98.5 98 GLY A O 1
ATOM 731 N N . PHE A 1 99 ? 4.355 -14.719 2.893 1 98.75 99 PHE A N 1
ATOM 732 C CA . PHE A 1 99 ? 4.492 -13.266 3.021 1 98.75 99 PHE A CA 1
ATOM 733 C C . PHE A 1 99 ? 4.52 -12.602 1.65 1 98.75 99 PHE A C 1
ATOM 735 O O . PHE A 1 99 ? 3.779 -11.648 1.401 1 98.75 99 PHE A O 1
ATOM 742 N N . PHE A 1 100 ? 5.254 -13.125 0.709 1 98.75 100 PHE A N 1
ATOM 743 C CA . PHE A 1 100 ? 5.594 -12.406 -0.516 1 98.75 100 PHE A CA 1
ATOM 744 C C . PHE A 1 100 ? 4.426 -12.43 -1.494 1 98.75 100 PHE A C 1
ATOM 746 O O . PHE A 1 100 ? 3.846 -13.484 -1.756 1 98.75 100 PHE A O 1
ATOM 753 N N . PHE A 1 101 ? 4.18 -11.312 -2.107 1 98.56 101 PHE A N 1
ATOM 754 C CA . PHE A 1 101 ? 3.033 -11.164 -2.998 1 98.56 101 PHE A CA 1
ATOM 755 C C . PHE A 1 101 ? 3.209 -12.016 -4.25 1 98.56 101 PHE A C 1
ATOM 757 O O . PHE A 1 101 ? 2.23 -12.367 -4.914 1 98.56 101 PHE A O 1
ATOM 764 N N . THR A 1 102 ? 4.434 -12.367 -4.582 1 98.19 102 THR A N 1
ATOM 765 C CA . THR A 1 102 ? 4.699 -13.109 -5.809 1 98.19 102 THR A CA 1
ATOM 766 C C . THR A 1 102 ? 4.512 -14.609 -5.582 1 98.19 102 THR A C 1
ATOM 768 O O . THR A 1 102 ? 4.582 -15.391 -6.527 1 98.19 102 THR A O 1
ATOM 771 N N . ASN A 1 103 ? 4.359 -15.062 -4.316 1 98.44 103 ASN A N 1
ATOM 772 C CA . ASN A 1 103 ? 4.082 -16.484 -4.086 1 98.44 103 ASN A CA 1
ATOM 773 C C . ASN A 1 103 ? 2.854 -16.953 -4.859 1 98.44 103 ASN A C 1
ATOM 775 O O . ASN A 1 103 ? 1.953 -16.156 -5.137 1 98.44 103 ASN A O 1
ATOM 779 N N . PRO A 1 104 ? 2.852 -18.281 -5.227 1 98 104 PRO A N 1
ATOM 780 C CA . PRO A 1 104 ? 1.625 -18.781 -5.859 1 98 104 PRO A CA 1
ATOM 781 C C . PRO A 1 104 ? 0.367 -18.406 -5.078 1 98 104 PRO A C 1
ATOM 783 O O . PRO A 1 104 ? 0.32 -18.562 -3.857 1 98 104 PRO A O 1
ATOM 786 N N . LYS A 1 105 ? -0.602 -17.797 -5.785 1 96.25 105 LYS A N 1
ATOM 787 C CA . LYS A 1 105 ? -1.895 -17.375 -5.258 1 96.25 105 LYS A CA 1
ATOM 788 C C . LYS A 1 105 ? -1.767 -16.078 -4.473 1 96.25 105 LYS A C 1
ATOM 790 O O . LYS A 1 105 ? -2.729 -15.617 -3.848 1 96.25 105 LYS A O 1
ATOM 795 N N . GLY A 1 106 ? -0.59 -15.453 -4.367 1 98.25 106 GLY A N 1
ATOM 796 C CA . GLY A 1 106 ? -0.387 -14.133 -3.789 1 98.25 106 GLY A CA 1
ATOM 797 C C . GLY A 1 106 ? -0.245 -14.156 -2.279 1 98.25 106 GLY A C 1
ATOM 798 O O . GLY A 1 106 ? -1.209 -14.438 -1.563 1 98.25 106 GLY A O 1
ATOM 799 N N . GLY A 1 107 ? 0.856 -13.859 -1.7 1 98.69 107 GLY A N 1
ATOM 800 C CA . GLY A 1 107 ? 1.077 -13.773 -0.265 1 98.69 107 GLY A CA 1
ATOM 801 C C . GLY A 1 107 ? 0.406 -12.57 0.369 1 98.69 107 GLY A C 1
ATOM 802 O O . GLY A 1 107 ? -0.31 -11.82 -0.303 1 98.69 107 GLY A O 1
ATOM 803 N N . TRP A 1 108 ? 0.652 -12.352 1.684 1 98.88 108 TRP A N 1
ATOM 804 C CA . TRP A 1 108 ? -0.175 -11.391 2.412 1 98.88 108 TRP A CA 1
ATOM 805 C C . TRP A 1 108 ? 0.536 -10.047 2.547 1 98.88 108 TRP A C 1
ATOM 807 O O . TRP A 1 108 ? -0.006 -9.109 3.133 1 98.88 108 TRP A O 1
ATOM 817 N N . GLU A 1 109 ? 1.696 -9.82 1.979 1 98.81 109 GLU A N 1
ATOM 818 C CA . GLU A 1 109 ? 2.494 -8.594 2.051 1 98.81 109 GLU A CA 1
ATOM 819 C C . GLU A 1 109 ? 1.702 -7.391 1.557 1 98.81 109 GLU A C 1
ATOM 821 O O . GLU A 1 109 ? 1.641 -6.363 2.234 1 98.81 109 GLU A O 1
ATOM 826 N N . TYR A 1 110 ? 1.11 -7.555 0.397 1 98.88 110 TYR A N 1
ATOM 827 C CA . TYR A 1 110 ? 0.344 -6.48 -0.225 1 98.88 110 TYR A CA 1
ATOM 828 C C . TYR A 1 110 ? -0.816 -6.051 0.667 1 98.88 110 TYR A C 1
ATOM 830 O O . TYR A 1 110 ? -1.021 -4.859 0.897 1 98.88 110 TYR A O 1
ATOM 838 N N . LEU A 1 111 ? -1.574 -7.004 1.198 1 98.94 111 LEU A N 1
ATOM 839 C CA . LEU A 1 111 ? -2.738 -6.715 2.027 1 98.94 111 LEU A CA 1
ATOM 840 C C . LEU A 1 111 ? -2.324 -6.027 3.324 1 98.94 111 LEU A C 1
ATOM 842 O O . LEU A 1 111 ? -3.033 -5.148 3.818 1 98.94 111 LEU A O 1
ATOM 846 N N . ALA A 1 112 ? -1.19 -6.41 3.816 1 98.94 112 ALA A N 1
ATOM 847 C CA . ALA A 1 112 ? -0.678 -5.762 5.02 1 98.94 112 ALA A CA 1
ATOM 848 C C . ALA A 1 112 ? -0.391 -4.281 4.766 1 98.94 112 ALA A C 1
ATOM 850 O O . ALA A 1 112 ? -0.75 -3.426 5.578 1 98.94 112 ALA A O 1
ATOM 851 N N . LEU A 1 113 ? 0.261 -3.965 3.67 1 98.94 113 LEU A N 1
ATOM 852 C CA . LEU A 1 113 ? 0.533 -2.566 3.357 1 98.94 113 LEU A CA 1
ATOM 853 C C . LEU A 1 113 ? -0.765 -1.797 3.137 1 98.94 113 LEU A C 1
ATOM 855 O O . LEU A 1 113 ? -0.884 -0.642 3.555 1 98.94 113 LEU A O 1
ATOM 859 N N . TRP A 1 114 ? -1.708 -2.43 2.43 1 99 114 TRP A N 1
ATOM 860 C CA . TRP A 1 114 ? -3.006 -1.805 2.201 1 99 114 TRP A CA 1
ATOM 861 C C . TRP A 1 114 ? -3.68 -1.45 3.523 1 99 114 TRP A C 1
ATOM 863 O O . TRP A 1 114 ? -4.191 -0.34 3.688 1 99 114 TRP A O 1
ATOM 873 N N . ILE A 1 115 ? -3.639 -2.342 4.484 1 99 115 ILE A N 1
ATOM 874 C CA . ILE A 1 115 ? -4.215 -2.105 5.805 1 99 115 ILE A CA 1
ATOM 875 C C . ILE A 1 115 ? -3.527 -0.91 6.461 1 99 115 ILE A C 1
ATOM 877 O O . ILE A 1 115 ? -4.191 -0.028 7.012 1 99 115 ILE A O 1
ATOM 881 N N . VAL A 1 116 ? -2.23 -0.888 6.422 1 98.94 116 VAL A N 1
ATOM 882 C CA . VAL A 1 116 ? -1.479 0.225 6.992 1 98.94 116 VAL A CA 1
ATOM 883 C C . VAL A 1 116 ? -1.896 1.53 6.32 1 98.94 116 VAL A C 1
ATOM 885 O O . VAL A 1 116 ? -2.061 2.555 6.984 1 98.94 116 VAL A O 1
ATOM 888 N N . GLY A 1 117 ? -2.068 1.504 4.977 1 98.94 117 GLY A N 1
ATOM 889 C CA . GLY A 1 117 ? -2.564 2.664 4.254 1 98.94 117 GLY A CA 1
ATOM 890 C C . GLY A 1 117 ? -3.934 3.121 4.723 1 98.94 117 GLY A C 1
ATOM 891 O O . GLY A 1 117 ? -4.184 4.32 4.852 1 98.94 117 GLY A O 1
ATOM 892 N N . LEU A 1 118 ? -4.77 2.191 4.977 1 98.94 118 LEU A N 1
ATOM 893 C CA . LEU A 1 118 ? -6.113 2.52 5.441 1 98.94 118 LEU A CA 1
ATOM 894 C C . LEU A 1 118 ? -6.07 3.15 6.828 1 98.94 118 LEU A C 1
ATOM 896 O O . LEU A 1 118 ? -6.801 4.105 7.105 1 98.94 118 LEU A O 1
ATOM 900 N N . ILE A 1 119 ? -5.262 2.619 7.688 1 98.94 119 ILE A N 1
ATOM 901 C CA . ILE A 1 119 ? -5.105 3.207 9.016 1 98.94 119 ILE A CA 1
ATOM 902 C C . ILE A 1 119 ? -4.547 4.621 8.891 1 98.94 119 ILE A C 1
ATOM 904 O O . ILE A 1 119 ? -4.973 5.527 9.609 1 98.94 119 ILE A O 1
ATOM 908 N N . ALA A 1 120 ? -3.59 4.793 8 1 98.75 120 ALA A N 1
ATOM 909 C CA . ALA A 1 120 ? -3.055 6.129 7.746 1 98.75 120 ALA A CA 1
ATOM 910 C C . ALA A 1 120 ? -4.156 7.082 7.285 1 98.75 120 ALA A C 1
ATOM 912 O O . ALA A 1 120 ? -4.219 8.234 7.734 1 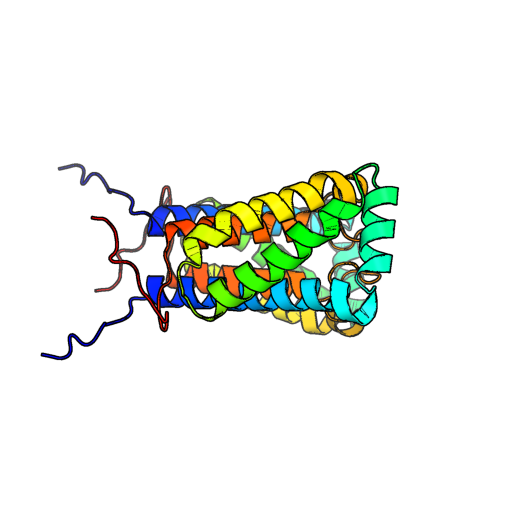98.75 120 ALA A O 1
ATOM 913 N N . VAL A 1 121 ? -5.02 6.625 6.398 1 98.5 121 VAL A N 1
ATOM 914 C CA . VAL A 1 121 ? -6.121 7.453 5.922 1 98.5 121 VAL A CA 1
ATOM 915 C C . VAL A 1 121 ? -7.039 7.812 7.086 1 98.5 121 VAL A C 1
ATOM 917 O O . VAL A 1 121 ? -7.492 8.953 7.199 1 98.5 121 VAL A O 1
ATOM 920 N N . PHE A 1 122 ? -7.297 6.859 7.918 1 98.5 122 PHE A N 1
ATOM 921 C CA . PHE A 1 122 ? -8.109 7.133 9.094 1 98.5 122 PHE A CA 1
ATOM 922 C C . PHE A 1 122 ? -7.496 8.242 9.938 1 98.5 122 PHE A C 1
ATOM 924 O O . PHE A 1 122 ? -8.203 9.133 10.422 1 98.5 122 PHE A O 1
ATOM 931 N N . LEU A 1 123 ? -6.215 8.234 10.102 1 98 123 LEU A N 1
ATOM 932 C CA . LEU A 1 123 ? -5.504 9.219 10.914 1 98 123 LEU A CA 1
ATOM 933 C C . LEU A 1 123 ? -5.461 10.578 10.211 1 98 123 LEU A C 1
ATOM 935 O O . LEU A 1 123 ? -5.598 11.617 10.852 1 98 123 LEU A O 1
ATOM 939 N N . LEU A 1 124 ? -5.316 10.609 8.93 1 96.94 124 LEU A N 1
ATOM 940 C CA . LEU A 1 124 ? -5.105 11.828 8.156 1 96.94 124 LEU A CA 1
ATOM 941 C C . LEU A 1 124 ? -6.43 12.555 7.918 1 96.94 124 LEU A C 1
ATOM 943 O O . LEU A 1 124 ? -6.453 13.773 7.766 1 96.94 124 LEU A O 1
ATOM 947 N N . GLY A 1 125 ? -7.488 11.797 7.789 1 95.38 125 GLY A N 1
ATOM 948 C CA . GLY A 1 125 ? -8.766 12.375 7.398 1 95.38 125 GLY A CA 1
ATOM 949 C C . GLY A 1 125 ? -8.992 12.359 5.898 1 95.38 125 GLY A C 1
ATOM 950 O O . GLY A 1 125 ? -8.336 11.609 5.172 1 95.38 125 GLY A O 1
ATOM 951 N N . ASP A 1 126 ? -9.891 13.148 5.422 1 93.12 126 ASP A N 1
ATOM 952 C CA . ASP A 1 126 ? -10.359 13.023 4.043 1 93.12 126 ASP A CA 1
ATOM 953 C C . ASP A 1 126 ? -9.461 13.812 3.086 1 93.12 126 ASP A C 1
ATOM 955 O O . ASP A 1 126 ? -9.406 13.516 1.892 1 93.12 126 ASP A O 1
ATOM 959 N N . GLY A 1 127 ? -8.891 14.836 3.627 1 94.06 127 GLY A N 1
ATOM 960 C CA . GLY A 1 127 ? -7.844 15.523 2.885 1 94.06 127 GLY A CA 1
ATOM 961 C C . GLY A 1 127 ? -8.383 16.344 1.729 1 94.06 127 GLY A C 1
ATOM 962 O O . GLY A 1 127 ? -9.523 16.812 1.769 1 94.06 127 GLY A O 1
ATOM 963 N N . ALA A 1 128 ? -7.52 16.594 0.747 1 95.56 128 ALA A N 1
ATOM 964 C CA . ALA A 1 128 ? -7.816 17.484 -0.375 1 95.56 128 ALA A CA 1
ATOM 965 C C . ALA A 1 128 ? -8.906 16.906 -1.267 1 95.56 128 ALA A C 1
ATOM 967 O O . ALA A 1 128 ? -8.969 15.688 -1.465 1 95.56 128 ALA A O 1
ATOM 968 N N . PHE A 1 129 ? -9.812 17.734 -1.735 1 96.06 129 PHE A N 1
ATOM 969 C CA . PHE A 1 129 ? -10.812 17.453 -2.756 1 96.06 129 PHE A CA 1
ATOM 970 C C . PHE A 1 129 ? -11.883 16.516 -2.215 1 96.06 129 PHE A C 1
ATOM 972 O O . PHE A 1 129 ? -12.594 15.859 -2.984 1 96.06 129 PHE A O 1
ATOM 979 N N . ALA A 1 130 ? -11.914 16.438 -0.932 1 96.19 130 ALA A N 1
ATOM 980 C CA . ALA A 1 130 ? -12.984 15.648 -0.325 1 96.19 130 ALA A CA 1
ATOM 981 C C . ALA A 1 130 ? -14.328 16.359 -0.469 1 96.19 130 ALA A C 1
ATOM 983 O O . ALA A 1 130 ? -14.414 17.578 -0.33 1 96.19 130 ALA A O 1
ATOM 984 N N . LEU A 1 131 ? -15.312 15.617 -0.726 1 95.94 131 LEU A N 1
ATOM 985 C CA . LEU A 1 131 ? -16.656 16.156 -0.817 1 95.94 131 LEU A CA 1
ATOM 986 C C . LEU A 1 131 ? -17.109 16.734 0.526 1 95.94 131 LEU A C 1
ATOM 988 O O . LEU A 1 131 ? -17.797 17.75 0.576 1 95.94 131 LEU A O 1
ATOM 992 N N . LYS A 1 132 ? -16.734 16.016 1.612 1 89.44 132 LYS A N 1
ATOM 993 C CA . LYS A 1 132 ? -16.984 16.484 2.971 1 89.44 132 LYS A CA 1
ATOM 994 C C . LYS A 1 132 ? -15.75 16.297 3.848 1 89.44 132 LYS A C 1
ATOM 996 O O . LYS A 1 132 ? -15.391 15.18 4.199 1 89.44 132 LYS A O 1
ATOM 1001 N N . ARG A 1 133 ? -15.211 17.391 4.086 1 82.44 133 ARG A N 1
ATOM 1002 C CA . ARG A 1 133 ? -14.016 17.344 4.93 1 82.44 133 ARG A CA 1
ATOM 1003 C C . ARG A 1 133 ? -14.375 17.547 6.398 1 82.44 133 ARG A C 1
ATOM 1005 O O . ARG A 1 133 ? -15.039 18.516 6.754 1 82.44 133 ARG A O 1
ATOM 1012 N N . GLU A 1 134 ? -14.055 16.578 7.113 1 76.5 134 GLU A N 1
ATOM 1013 C CA . GLU A 1 134 ? -14.297 16.719 8.547 1 76.5 134 GLU A CA 1
ATOM 1014 C C . GLU A 1 134 ? -13.289 17.672 9.188 1 76.5 134 GLU A C 1
ATOM 1016 O O . GLU A 1 134 ? -12.125 17.703 8.789 1 76.5 134 GLU A O 1
ATOM 1021 N N . GLU A 1 135 ? -13.68 18.578 9.922 1 60.72 135 GLU A N 1
ATOM 1022 C CA . GLU A 1 135 ? -12.828 19.516 10.641 1 60.72 135 GLU A CA 1
ATOM 1023 C C . GLU A 1 135 ? -11.852 18.781 11.555 1 60.72 135 GLU A C 1
ATOM 1025 O O . GLU A 1 135 ? -12.227 17.828 12.227 1 60.72 135 GLU A O 1
ATOM 1030 N N . PRO A 1 136 ? -10.508 18.906 11.156 1 54.72 136 PRO A N 1
ATOM 1031 C CA . PRO A 1 136 ? -9.492 18.281 12 1 54.72 136 PRO A CA 1
ATOM 1032 C C . PRO A 1 136 ? -9.812 18.391 13.492 1 54.72 136 PRO A C 1
ATOM 1034 O O . PRO A 1 136 ? -10.32 19.422 13.938 1 54.72 136 PRO A O 1
ATOM 1037 N N . ARG A 1 137 ? -10.32 17.281 14.156 1 46.28 137 ARG A N 1
ATOM 1038 C CA . ARG A 1 137 ? -10.484 17.469 15.594 1 46.28 137 ARG A CA 1
ATOM 1039 C C . ARG A 1 137 ? -9.211 18.031 16.219 1 46.28 137 ARG A C 1
ATOM 1041 O O . ARG A 1 137 ? -8.102 17.594 15.891 1 46.28 137 ARG A O 1
ATOM 1048 N N . ARG A 1 138 ? -9.18 19.25 16.859 1 39.47 138 ARG A N 1
ATOM 1049 C CA . ARG A 1 138 ? -8.148 19.859 17.688 1 39.47 138 ARG A CA 1
ATOM 1050 C C . ARG A 1 138 ? -7.586 18.859 18.688 1 39.47 138 ARG A C 1
ATOM 1052 O O . ARG A 1 138 ? -8.281 17.938 19.109 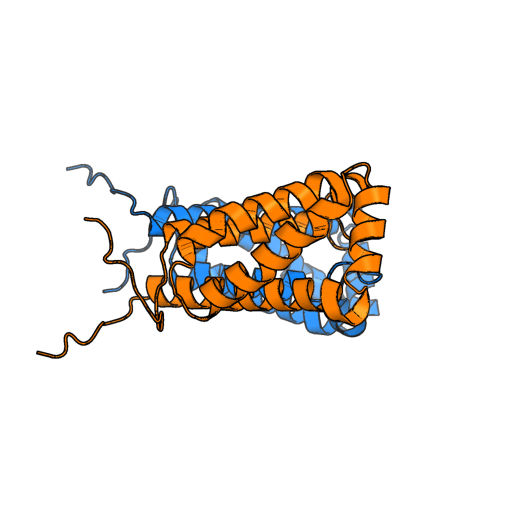1 39.47 138 ARG A O 1
ATOM 1059 N N . MET B 1 1 ? 14.5 24.953 27.234 1 45.41 1 MET B N 1
ATOM 1060 C CA . MET B 1 1 ? 13.148 24.406 27.312 1 45.41 1 MET B CA 1
ATOM 1061 C C . MET B 1 1 ? 12.977 23.219 26.375 1 45.41 1 MET B C 1
ATOM 1063 O O . MET B 1 1 ? 13.211 23.344 25.172 1 45.41 1 MET B O 1
ATOM 1067 N N . SER B 1 2 ? 13.133 21.953 26.797 1 54.5 2 SER B N 1
ATOM 1068 C CA . SER B 1 2 ? 13.109 20.781 25.922 1 54.5 2 SER B CA 1
ATOM 1069 C C . SER B 1 2 ? 11.828 20.734 25.109 1 54.5 2 SER B C 1
ATOM 1071 O O . SER B 1 2 ? 10.734 20.641 25.672 1 54.5 2 SER B O 1
ATOM 1073 N N . THR B 1 3 ? 11.742 21.516 24.094 1 58.38 3 THR B N 1
ATOM 1074 C CA . THR B 1 3 ? 10.555 21.594 23.25 1 58.38 3 THR B CA 1
ATOM 1075 C C . THR B 1 3 ? 9.969 20.219 23 1 58.38 3 THR B C 1
ATOM 1077 O O . THR B 1 3 ? 10.672 19.297 22.562 1 58.38 3 THR B O 1
ATOM 1080 N N . VAL B 1 4 ? 9.047 19.844 23.922 1 67.88 4 VAL B N 1
ATOM 1081 C CA . VAL B 1 4 ? 8.359 18.578 23.75 1 67.88 4 VAL B CA 1
ATOM 1082 C C . VAL B 1 4 ? 7.633 18.547 22.406 1 67.88 4 VAL B C 1
ATOM 1084 O O . VAL B 1 4 ? 6.793 19.406 22.141 1 67.88 4 VAL B O 1
ATOM 1087 N N . THR B 1 5 ? 8.078 17.797 21.484 1 76.75 5 THR B N 1
ATOM 1088 C CA . THR B 1 5 ? 7.441 17.656 20.172 1 76.75 5 THR B CA 1
ATOM 1089 C C . THR B 1 5 ? 6.117 16.906 20.297 1 76.75 5 THR B C 1
ATOM 1091 O O . THR B 1 5 ? 6.086 15.766 20.75 1 76.75 5 THR B O 1
ATOM 1094 N N . VAL B 1 6 ? 5.066 17.625 20.234 1 87.75 6 VAL B N 1
ATOM 1095 C CA . VAL B 1 6 ? 3.746 17 20.234 1 87.75 6 VAL B CA 1
ATOM 1096 C C . VAL B 1 6 ? 3.447 16.438 18.844 1 87.75 6 VAL B C 1
ATOM 1098 O O . VAL B 1 6 ? 3.496 17.172 17.844 1 87.75 6 VAL B O 1
ATOM 1101 N N . ASN B 1 7 ? 3.221 15.125 18.766 1 93.44 7 ASN B N 1
ATOM 1102 C CA . ASN B 1 7 ? 2.92 14.469 17.484 1 93.44 7 ASN B CA 1
ATOM 1103 C C . ASN B 1 7 ? 1.448 14.617 17.109 1 93.44 7 ASN B C 1
ATOM 1105 O O . ASN B 1 7 ? 0.568 14.414 17.953 1 93.44 7 ASN B O 1
ATOM 1109 N N . THR B 1 8 ? 1.23 15.016 15.961 1 94.38 8 THR B N 1
ATOM 1110 C CA . THR B 1 8 ? -0.118 15.078 15.406 1 94.38 8 THR B CA 1
ATOM 1111 C C . THR B 1 8 ? -0.54 13.719 14.852 1 94.38 8 THR B C 1
ATOM 1113 O O . THR B 1 8 ? 0.271 12.797 14.781 1 94.38 8 THR B O 1
ATOM 1116 N N . ARG B 1 9 ? -1.81 13.578 14.461 1 96.19 9 ARG B N 1
ATOM 1117 C CA . ARG B 1 9 ? -2.287 12.375 13.781 1 96.19 9 ARG B CA 1
ATOM 1118 C C . ARG B 1 9 ? -1.527 12.141 12.484 1 96.19 9 ARG B C 1
ATOM 1120 O O . ARG B 1 9 ? -1.233 11 12.125 1 96.19 9 ARG B O 1
ATOM 1127 N N . ALA B 1 10 ? -1.271 13.242 11.812 1 96.56 10 ALA B N 1
ATOM 1128 C CA . ALA B 1 10 ? -0.511 13.133 10.57 1 96.56 10 ALA B CA 1
ATOM 1129 C C . ALA B 1 10 ? 0.891 12.594 10.828 1 96.56 10 ALA B C 1
ATOM 1131 O O . ALA B 1 10 ? 1.439 11.852 10.008 1 96.56 10 ALA B O 1
ATOM 1132 N N . ASP B 1 11 ? 1.434 12.93 11.953 1 96.5 11 ASP B N 1
ATOM 1133 C CA . ASP B 1 11 ? 2.756 12.422 12.305 1 96.5 11 ASP B CA 1
ATOM 1134 C C . ASP B 1 11 ? 2.73 10.906 12.492 1 96.5 11 ASP B C 1
ATOM 1136 O O . ASP B 1 11 ? 3.664 10.211 12.086 1 96.5 11 ASP B O 1
ATOM 1140 N N . TYR B 1 12 ? 1.708 10.438 13.102 1 98.06 12 TYR B N 1
ATOM 1141 C CA . TYR B 1 12 ? 1.591 9 13.312 1 98.06 12 TYR B CA 1
ATOM 1142 C C . TYR B 1 12 ? 1.329 8.273 12 1 98.06 12 TYR B C 1
ATOM 1144 O O . TYR B 1 12 ? 1.807 7.156 11.789 1 98.06 12 TYR B O 1
ATOM 1152 N N . ALA B 1 13 ? 0.519 8.914 11.133 1 98.44 13 ALA B N 1
ATOM 1153 C CA . ALA B 1 13 ? 0.311 8.336 9.805 1 98.44 13 ALA B CA 1
ATOM 1154 C C . ALA B 1 13 ? 1.632 8.203 9.055 1 98.44 13 ALA B C 1
ATOM 1156 O O . ALA B 1 13 ? 1.912 7.156 8.461 1 98.44 13 ALA B O 1
ATOM 1157 N N . ALA B 1 14 ? 2.422 9.234 9.094 1 97.94 14 ALA B N 1
ATOM 1158 C CA . ALA B 1 14 ? 3.73 9.219 8.445 1 97.94 14 ALA B CA 1
ATOM 1159 C C . ALA B 1 14 ? 4.613 8.109 9.016 1 97.94 14 ALA B C 1
ATOM 1161 O O . ALA B 1 14 ? 5.281 7.395 8.273 1 97.94 14 ALA B O 1
ATOM 1162 N N . PHE B 1 15 ? 4.594 7.996 10.328 1 98.25 15 PHE B N 1
ATOM 1163 C CA . PHE B 1 15 ? 5.395 6.992 11.016 1 98.25 15 PHE B CA 1
ATOM 1164 C C . PHE B 1 15 ? 4.992 5.59 10.586 1 98.25 15 PHE B C 1
ATOM 1166 O O . PHE B 1 15 ? 5.848 4.766 10.25 1 98.25 15 PHE B O 1
ATOM 1173 N N . LEU B 1 16 ? 3.734 5.305 10.555 1 98.81 16 LEU B N 1
ATOM 1174 C CA . LEU B 1 16 ? 3.242 3.984 10.18 1 98.81 16 LEU B CA 1
ATOM 1175 C C . LEU B 1 16 ? 3.66 3.633 8.758 1 98.81 16 LEU B C 1
ATOM 1177 O O . LEU B 1 16 ? 4.168 2.537 8.508 1 98.81 16 LEU B O 1
ATOM 1181 N N . LEU B 1 17 ? 3.473 4.543 7.879 1 98.88 17 LEU B N 1
ATOM 1182 C CA . LEU B 1 17 ? 3.779 4.305 6.473 1 98.88 17 LEU B CA 1
ATOM 1183 C C . LEU B 1 17 ? 5.281 4.133 6.262 1 98.88 17 LEU B C 1
ATOM 1185 O O . LEU B 1 17 ? 5.719 3.17 5.629 1 98.88 17 LEU B O 1
ATOM 1189 N N . ARG B 1 18 ? 6.039 5.078 6.785 1 98.25 18 ARG B N 1
ATOM 1190 C CA . ARG B 1 18 ? 7.473 5.055 6.512 1 98.25 18 ARG B CA 1
ATOM 1191 C C . ARG B 1 18 ? 8.117 3.799 7.09 1 98.25 18 ARG B C 1
ATOM 1193 O O . ARG B 1 18 ? 8.938 3.16 6.434 1 98.25 18 ARG B O 1
ATOM 1200 N N . VAL B 1 19 ? 7.75 3.383 8.32 1 98.88 19 VAL B N 1
ATOM 1201 C CA . VAL B 1 19 ? 8.375 2.232 8.969 1 98.88 19 VAL B CA 1
ATOM 1202 C C . VAL B 1 19 ? 7.965 0.951 8.242 1 98.88 19 VAL B C 1
ATOM 1204 O O . VAL B 1 19 ? 8.805 0.093 7.965 1 98.88 19 VAL B O 1
ATOM 1207 N N . THR B 1 20 ? 6.691 0.793 7.926 1 98.94 20 THR B N 1
ATOM 1208 C CA . THR B 1 20 ? 6.227 -0.405 7.234 1 98.94 20 THR B CA 1
ATOM 1209 C C . THR B 1 20 ? 6.93 -0.56 5.887 1 98.94 20 THR B C 1
ATOM 1211 O O . THR B 1 20 ? 7.473 -1.625 5.582 1 98.94 20 THR B O 1
ATOM 1214 N N . MET B 1 21 ? 6.953 0.499 5.121 1 98.88 21 MET B N 1
ATOM 1215 C CA . MET B 1 21 ? 7.547 0.403 3.787 1 98.88 21 MET B CA 1
ATOM 1216 C C . MET B 1 21 ? 9.062 0.236 3.875 1 98.88 21 MET B C 1
ATOM 1218 O O . MET B 1 21 ? 9.664 -0.437 3.037 1 98.88 21 MET B O 1
ATOM 1222 N N . GLY B 1 22 ? 9.68 0.895 4.883 1 98.94 22 GLY B N 1
ATOM 1223 C CA . GLY B 1 22 ? 11.102 0.66 5.094 1 98.94 22 GLY B CA 1
ATOM 1224 C C . GLY B 1 22 ? 11.43 -0.793 5.383 1 98.94 22 GLY B C 1
ATOM 1225 O O . GLY B 1 22 ? 12.359 -1.353 4.797 1 98.94 22 GLY B O 1
ATOM 1226 N N . VAL B 1 23 ? 10.695 -1.379 6.273 1 98.94 23 VAL B N 1
ATOM 1227 C CA . VAL B 1 23 ? 10.898 -2.781 6.617 1 98.94 23 VAL B CA 1
ATOM 1228 C C . VAL B 1 23 ? 10.688 -3.654 5.383 1 98.94 23 VAL B C 1
ATOM 1230 O O . VAL B 1 23 ? 11.461 -4.578 5.129 1 98.94 23 VAL B O 1
ATOM 1233 N N . PHE B 1 24 ? 9.633 -3.365 4.59 1 98.94 24 PHE B N 1
ATOM 1234 C CA . PHE B 1 24 ? 9.359 -4.16 3.396 1 98.94 24 PHE B CA 1
ATOM 1235 C C . PHE B 1 24 ? 10.516 -4.059 2.408 1 98.94 24 PHE B C 1
ATOM 1237 O O . PHE B 1 24 ? 10.898 -5.051 1.786 1 98.94 24 PHE B O 1
ATOM 1244 N N . PHE B 1 25 ? 11.086 -2.852 2.223 1 98.94 25 PHE B N 1
ATOM 1245 C CA . PHE B 1 25 ? 12.25 -2.723 1.354 1 98.94 25 PHE B CA 1
ATOM 1246 C C . PHE B 1 25 ? 13.406 -3.562 1.874 1 98.94 25 PHE B C 1
ATOM 1248 O O . PHE B 1 25 ? 14.117 -4.203 1.094 1 98.94 25 PHE B O 1
ATOM 1255 N N . LEU B 1 26 ? 13.609 -3.553 3.193 1 98.94 26 LEU B N 1
ATOM 1256 C CA . LEU B 1 26 ? 14.711 -4.324 3.77 1 98.94 26 LEU B CA 1
ATOM 1257 C C . LEU B 1 26 ? 14.484 -5.816 3.574 1 98.94 26 LEU B C 1
ATOM 1259 O O . LEU B 1 26 ? 15.438 -6.57 3.348 1 98.94 26 LEU B O 1
ATOM 1263 N N . VAL B 1 27 ? 13.281 -6.309 3.688 1 98.94 27 VAL B N 1
ATOM 1264 C CA . VAL B 1 27 ? 12.953 -7.711 3.434 1 98.94 27 VAL B CA 1
ATOM 1265 C C . VAL B 1 27 ? 13.297 -8.062 1.986 1 98.94 27 VAL B C 1
ATOM 1267 O O . VAL B 1 27 ? 13.922 -9.094 1.724 1 98.94 27 VAL B O 1
ATOM 1270 N N . HIS B 1 28 ? 12.93 -7.262 1.033 1 98.88 28 HIS B N 1
ATOM 1271 C CA . HIS B 1 28 ? 13.188 -7.523 -0.377 1 98.88 28 HIS B CA 1
ATOM 1272 C C . HIS B 1 28 ? 14.68 -7.445 -0.684 1 98.88 28 HIS B C 1
ATOM 1274 O O . HIS B 1 28 ? 15.203 -8.25 -1.458 1 98.88 28 HIS B O 1
ATOM 1280 N N . ALA B 1 29 ? 15.336 -6.418 -0.089 1 98.81 29 ALA B N 1
ATOM 1281 C CA . ALA B 1 29 ? 16.797 -6.371 -0.222 1 98.81 29 ALA B CA 1
ATOM 1282 C C . ALA B 1 29 ? 17.438 -7.625 0.37 1 98.81 29 ALA B C 1
ATOM 1284 O O . ALA B 1 29 ? 18.391 -8.156 -0.189 1 98.81 29 ALA B O 1
ATOM 1285 N N . GLY B 1 30 ? 16.938 -8.039 1.531 1 98.75 30 GLY B N 1
ATOM 1286 C CA . GLY B 1 30 ? 17.422 -9.266 2.139 1 98.75 30 GLY B CA 1
ATOM 1287 C C . GLY B 1 30 ? 17.297 -10.477 1.233 1 98.75 30 GLY B C 1
ATOM 1288 O O . GLY B 1 30 ? 18.188 -11.312 1.163 1 98.75 30 GLY B O 1
ATOM 1289 N N . LEU B 1 31 ? 16.156 -10.617 0.547 1 98.31 31 LEU B N 1
ATOM 1290 C CA . LEU B 1 31 ? 15.977 -11.68 -0.433 1 98.31 31 LEU B CA 1
ATOM 1291 C C . LEU B 1 31 ? 17.078 -11.641 -1.489 1 98.31 31 LEU B C 1
ATOM 1293 O O . LEU B 1 31 ? 17.656 -12.672 -1.829 1 98.31 31 LEU B O 1
ATOM 1297 N N . LYS B 1 32 ? 17.391 -10.438 -1.978 1 98.62 32 LYS B N 1
ATOM 1298 C CA . LYS B 1 32 ? 18.391 -10.273 -3.033 1 98.62 32 LYS B CA 1
ATOM 1299 C C . LYS B 1 32 ? 19.781 -10.617 -2.527 1 98.62 32 LYS B C 1
ATOM 1301 O O . LYS B 1 32 ? 20.641 -11.078 -3.295 1 98.62 32 LYS B O 1
ATOM 1306 N N . ILE B 1 33 ? 20.016 -10.438 -1.264 1 98.69 33 ILE B N 1
ATOM 1307 C CA . ILE B 1 33 ? 21.344 -10.594 -0.708 1 98.69 33 ILE B CA 1
ATOM 1308 C C . ILE B 1 33 ? 21.531 -12.016 -0.19 1 98.69 33 ILE B C 1
ATOM 1310 O O . ILE B 1 33 ? 22.547 -12.656 -0.466 1 98.69 33 ILE B O 1
ATOM 1314 N N . PHE B 1 34 ? 20.516 -12.57 0.49 1 98.5 34 PHE B N 1
ATOM 1315 C CA . PHE B 1 34 ? 20.75 -13.766 1.282 1 98.5 34 PHE B CA 1
ATOM 1316 C C . PHE B 1 34 ? 20.109 -14.984 0.633 1 98.5 34 PHE B C 1
ATOM 1318 O O . PHE B 1 34 ? 20.516 -16.125 0.886 1 98.5 34 PHE B O 1
ATOM 1325 N N . VAL B 1 35 ? 19.078 -14.812 -0.159 1 97.81 35 VAL B N 1
ATOM 1326 C CA . VAL B 1 35 ? 18.406 -15.953 -0.763 1 97.81 35 VAL B CA 1
ATOM 1327 C C . VAL B 1 35 ? 18.828 -16.094 -2.221 1 97.81 35 VAL B C 1
ATOM 1329 O O . VAL B 1 35 ? 19.312 -17.156 -2.625 1 97.81 35 VAL B O 1
ATOM 1332 N N . PHE B 1 36 ? 18.75 -15.008 -2.99 1 97.88 36 PHE B N 1
ATOM 1333 C CA . PHE B 1 36 ? 19.141 -15.055 -4.398 1 97.88 36 PHE B CA 1
ATOM 1334 C C . PHE B 1 36 ? 20.641 -14.875 -4.559 1 97.88 36 PHE B C 1
ATOM 1336 O O . PHE B 1 36 ? 21.203 -15.219 -5.598 1 97.88 36 PHE B O 1
ATOM 1343 N N . THR B 1 37 ? 21.266 -14.227 -3.566 1 98.44 37 THR B N 1
ATOM 1344 C CA . THR B 1 37 ? 22.641 -13.75 -3.588 1 98.44 37 THR B CA 1
ATOM 1345 C C . THR B 1 37 ? 22.797 -12.586 -4.559 1 98.44 37 THR B C 1
ATOM 1347 O O . THR B 1 37 ? 22 -12.422 -5.473 1 98.44 37 THR B O 1
ATOM 1350 N N . PRO B 1 38 ? 23.906 -11.805 -4.305 1 98.44 38 PRO B N 1
ATOM 1351 C CA . PRO B 1 38 ? 24.156 -10.711 -5.25 1 98.44 38 PRO B CA 1
ATOM 1352 C C . PRO B 1 38 ? 24.422 -11.211 -6.668 1 98.44 38 PRO B C 1
ATOM 1354 O O . PRO B 1 38 ? 23.938 -10.617 -7.637 1 98.44 38 PRO B O 1
ATOM 1357 N N . ALA B 1 39 ? 25.109 -12.305 -6.855 1 98.56 39 ALA B N 1
ATOM 1358 C CA . ALA B 1 39 ? 25.375 -12.875 -8.172 1 98.56 39 ALA B CA 1
ATOM 1359 C C . ALA B 1 39 ? 24.078 -13.305 -8.859 1 98.56 39 ALA B C 1
ATOM 1361 O O . ALA B 1 39 ? 23.891 -13.086 -10.055 1 98.56 39 ALA B O 1
ATOM 1362 N N . GLY B 1 40 ? 23.203 -14.023 -8.125 1 98.69 40 GLY B N 1
ATOM 1363 C CA . GLY B 1 40 ? 21.906 -14.391 -8.656 1 98.69 40 GLY B CA 1
ATOM 1364 C C . GLY B 1 40 ? 21.078 -13.188 -9.078 1 98.69 40 GLY B C 1
ATOM 1365 O O . GLY B 1 40 ? 20.422 -13.219 -10.125 1 98.69 40 GLY B O 1
ATOM 1366 N N . THR B 1 41 ? 21.109 -12.148 -8.266 1 98.56 41 THR B N 1
ATOM 1367 C CA . THR B 1 41 ? 20.375 -10.938 -8.594 1 98.56 41 THR B CA 1
ATOM 1368 C C . THR B 1 41 ? 20.953 -10.273 -9.844 1 98.56 41 THR B C 1
ATOM 1370 O O . THR B 1 41 ? 20.203 -9.789 -10.695 1 98.56 41 THR B O 1
ATOM 1373 N N . VAL B 1 42 ? 22.297 -10.234 -9.969 1 98.81 42 VAL B N 1
ATOM 1374 C CA . VAL B 1 42 ? 22.938 -9.719 -11.172 1 98.81 42 VAL B CA 1
ATOM 1375 C C . VAL B 1 42 ? 22.469 -10.5 -12.391 1 98.81 42 VAL B C 1
ATOM 1377 O O . VAL B 1 42 ? 22.125 -9.914 -13.422 1 98.81 42 VAL B O 1
ATOM 1380 N N . GLY B 1 43 ? 22.453 -11.812 -12.336 1 98.75 43 GLY B N 1
ATOM 1381 C CA . GLY B 1 43 ? 21.953 -12.648 -13.414 1 98.75 43 GLY B CA 1
ATOM 1382 C C . GLY B 1 43 ? 20.516 -12.359 -13.773 1 98.75 43 GLY B C 1
ATOM 1383 O O . GLY B 1 43 ? 20.156 -12.336 -14.953 1 98.75 43 GLY B O 1
ATOM 1384 N N . PHE B 1 44 ? 19.672 -12.164 -12.812 1 98.5 44 PHE B N 1
ATOM 1385 C CA . PHE B 1 44 ? 18.266 -11.844 -13.055 1 98.5 44 PHE B CA 1
ATOM 1386 C C . PHE B 1 44 ? 18.141 -10.531 -13.812 1 98.5 44 PHE B C 1
ATOM 1388 O O . PHE B 1 44 ? 17.375 -10.438 -14.773 1 98.5 44 PHE B O 1
ATOM 1395 N N . PHE B 1 45 ? 18.891 -9.492 -13.344 1 98.69 45 PHE B N 1
ATOM 1396 C CA . PHE B 1 45 ? 18.844 -8.211 -14.039 1 98.69 45 PHE B CA 1
ATOM 1397 C C . PHE B 1 45 ? 19.281 -8.367 -15.492 1 98.69 45 PHE B C 1
ATOM 1399 O O . PHE B 1 45 ? 18.641 -7.82 -16.391 1 98.69 45 PHE B O 1
ATOM 1406 N N . ALA B 1 46 ? 20.312 -9.117 -15.727 1 98.81 46 ALA B N 1
ATOM 1407 C CA . ALA B 1 46 ? 20.75 -9.375 -17.094 1 98.81 46 ALA B CA 1
ATOM 1408 C C . ALA B 1 46 ? 19.656 -10.055 -17.922 1 98.81 46 ALA B C 1
ATOM 1410 O O . ALA B 1 46 ? 19.469 -9.734 -19.094 1 98.81 46 ALA B O 1
ATOM 1411 N N . SER B 1 47 ? 18.984 -10.984 -17.344 1 98.62 47 SER B N 1
ATOM 1412 C CA . SER B 1 47 ? 17.938 -11.727 -18.047 1 98.62 47 SER B CA 1
ATOM 1413 C C . SER B 1 47 ? 16.797 -10.797 -18.484 1 98.62 47 SER B C 1
ATOM 1415 O O . SER B 1 47 ? 16.016 -11.148 -19.359 1 98.62 47 SER B O 1
ATOM 1417 N N . LEU B 1 48 ? 16.656 -9.656 -17.812 1 98.12 48 LEU B N 1
ATOM 1418 C CA . LEU B 1 48 ? 15.633 -8.672 -18.141 1 98.12 48 LEU B CA 1
ATOM 1419 C C . LEU B 1 48 ? 16.094 -7.777 -19.281 1 98.12 48 LEU B C 1
ATOM 1421 O O . LEU B 1 48 ? 15.336 -6.906 -19.734 1 98.12 48 LEU B O 1
ATOM 1425 N N . GLY B 1 49 ? 17.359 -7.836 -19.625 1 98.25 49 GLY B N 1
ATOM 1426 C CA . GLY B 1 49 ? 17.875 -7.023 -20.719 1 98.25 49 GLY B CA 1
ATOM 1427 C C . GLY B 1 49 ? 18.5 -5.73 -20.25 1 98.25 49 GLY B C 1
ATOM 1428 O O . GLY B 1 49 ? 18.766 -4.832 -21.047 1 98.25 49 GLY B O 1
ATOM 1429 N N . VAL B 1 50 ? 18.688 -5.629 -18.953 1 98.06 50 VAL B N 1
ATOM 1430 C CA . VAL B 1 50 ? 19.406 -4.473 -18.422 1 98.06 50 VAL B CA 1
ATOM 1431 C C . VAL B 1 50 ? 20.797 -4.906 -17.938 1 98.06 50 VAL B C 1
ATOM 1433 O O . VAL B 1 50 ? 21.016 -6.09 -17.688 1 98.06 50 VAL B O 1
ATOM 1436 N N . PRO B 1 51 ? 21.719 -3.934 -17.922 1 98.69 51 PRO B N 1
ATOM 1437 C CA . PRO B 1 51 ? 23.031 -4.348 -17.406 1 98.69 51 PRO B CA 1
ATOM 1438 C C . PRO B 1 51 ? 22.938 -4.953 -16.016 1 98.69 51 PRO B C 1
ATOM 1440 O O . PRO B 1 51 ? 22.359 -4.352 -15.109 1 98.69 51 PRO B O 1
ATOM 1443 N N . GLY B 1 52 ? 23.594 -6.098 -15.852 1 98.62 52 GLY B N 1
ATOM 1444 C CA . GLY B 1 52 ? 23.516 -6.836 -14.602 1 98.62 52 GLY B CA 1
ATOM 1445 C C . GLY B 1 52 ? 24 -6.039 -13.406 1 98.62 52 GLY B C 1
ATOM 1446 O O . GLY B 1 52 ? 23.469 -6.188 -12.297 1 98.62 52 GLY B O 1
ATOM 1447 N N . TRP B 1 53 ? 24.984 -5.195 -13.625 1 98.12 53 TRP B N 1
ATOM 1448 C CA . TRP B 1 53 ? 25.594 -4.469 -12.523 1 98.12 53 TRP B CA 1
ATOM 1449 C C . TRP B 1 53 ? 24.609 -3.473 -11.906 1 98.12 53 TRP B C 1
ATOM 1451 O O . TRP B 1 53 ? 24.859 -2.932 -10.828 1 98.12 53 TRP B O 1
ATOM 1461 N N . PHE B 1 54 ? 23.453 -3.227 -12.492 1 98.44 54 PHE B N 1
ATOM 1462 C CA . PHE B 1 54 ? 22.422 -2.365 -11.93 1 98.44 54 PHE B CA 1
ATOM 1463 C C . PHE B 1 54 ? 21.875 -2.949 -10.633 1 98.44 54 PHE B C 1
ATOM 1465 O O . PHE B 1 54 ? 21.297 -2.23 -9.812 1 98.44 54 PHE B O 1
ATOM 1472 N N . ALA B 1 55 ? 22.062 -4.223 -10.422 1 98.62 55 ALA B N 1
ATOM 1473 C CA . ALA B 1 55 ? 21.641 -4.891 -9.195 1 98.62 55 ALA B CA 1
ATOM 1474 C C . ALA B 1 55 ? 22.25 -4.223 -7.969 1 98.62 55 ALA B C 1
ATOM 1476 O O . ALA B 1 55 ? 21.578 -4.07 -6.941 1 98.62 55 ALA B O 1
ATOM 1477 N N . TYR B 1 56 ? 23.422 -3.787 -8.078 1 98.75 56 TYR B N 1
ATOM 1478 C CA . TYR B 1 56 ? 24.156 -3.293 -6.914 1 98.75 56 TYR B CA 1
ATOM 1479 C C . TYR B 1 56 ? 23.578 -1.965 -6.43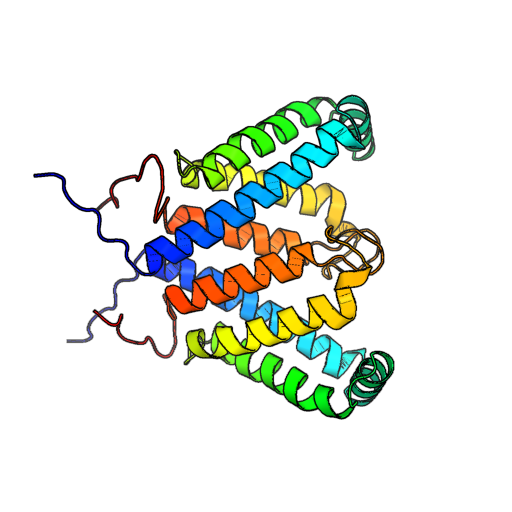8 1 98.75 56 TYR B C 1
ATOM 1481 O O . TYR B 1 56 ? 23.281 -1.802 -5.25 1 98.75 56 TYR B O 1
ATOM 1489 N N . PRO B 1 57 ? 23.359 -1.004 -7.344 1 98.69 57 PRO B N 1
ATOM 1490 C CA . PRO B 1 57 ? 22.75 0.224 -6.828 1 98.69 57 PRO B CA 1
ATOM 1491 C C . PRO B 1 57 ? 21.312 0.016 -6.355 1 98.69 57 PRO B C 1
ATOM 1493 O O . PRO B 1 57 ? 20.859 0.691 -5.426 1 98.69 57 PRO B O 1
ATOM 1496 N N . VAL B 1 58 ? 20.562 -0.88 -6.949 1 98.88 58 VAL B N 1
ATOM 1497 C CA . VAL B 1 58 ? 19.203 -1.158 -6.504 1 98.88 58 VAL B CA 1
ATOM 1498 C C . VAL B 1 58 ? 19.219 -1.734 -5.09 1 98.88 58 VAL B C 1
ATOM 1500 O O . VAL B 1 58 ? 18.5 -1.266 -4.207 1 98.88 58 VAL B O 1
ATOM 1503 N N . ILE B 1 59 ? 20.078 -2.738 -4.867 1 98.88 59 ILE B N 1
ATOM 1504 C CA . ILE B 1 59 ? 20.203 -3.332 -3.543 1 98.88 59 ILE B CA 1
ATOM 1505 C C . ILE B 1 59 ? 20.625 -2.264 -2.537 1 98.88 59 ILE B C 1
ATOM 1507 O O . ILE B 1 59 ? 20.062 -2.168 -1.446 1 98.88 59 ILE B O 1
ATOM 1511 N N . ALA B 1 60 ? 21.609 -1.454 -2.91 1 98.88 60 ALA B N 1
ATOM 1512 C CA . ALA B 1 60 ? 22.094 -0.391 -2.031 1 98.88 60 ALA B CA 1
ATOM 1513 C C . ALA B 1 60 ? 20.969 0.587 -1.69 1 98.88 60 ALA B C 1
ATOM 1515 O O . ALA B 1 60 ? 20.812 0.982 -0.533 1 98.88 60 ALA B O 1
ATOM 1516 N N . LEU B 1 61 ? 20.234 0.989 -2.695 1 98.88 61 LEU B N 1
ATOM 1517 C CA . LEU B 1 61 ? 19.125 1.919 -2.486 1 98.88 61 LEU B CA 1
ATOM 1518 C C . LEU B 1 61 ? 18.094 1.328 -1.533 1 98.88 61 LEU B C 1
ATOM 1520 O O . LEU B 1 61 ? 17.594 2.02 -0.64 1 98.88 61 LEU B O 1
ATOM 1524 N N . GLU B 1 62 ? 17.781 0.092 -1.728 1 98.94 62 GLU B N 1
ATOM 1525 C CA . GLU B 1 62 ? 16.781 -0.555 -0.892 1 98.94 62 GLU B CA 1
ATOM 1526 C C . GLU B 1 62 ? 17.25 -0.676 0.553 1 98.94 62 GLU B C 1
ATOM 1528 O O . GLU B 1 62 ? 16.469 -0.461 1.488 1 98.94 62 GLU B O 1
ATOM 1533 N N . VAL B 1 63 ? 18.5 -0.99 0.741 1 98.94 63 VAL B N 1
ATOM 1534 C CA . VAL B 1 63 ? 19.047 -1.129 2.088 1 98.94 63 VAL B CA 1
ATOM 1535 C C . VAL B 1 63 ? 19.141 0.243 2.752 1 98.94 63 VAL B C 1
ATOM 1537 O O . VAL B 1 63 ? 18.594 0.452 3.84 1 98.94 63 VAL B O 1
ATOM 1540 N N . VAL B 1 64 ? 19.797 1.207 2.102 1 98.88 64 VAL B N 1
ATOM 1541 C CA . VAL B 1 64 ? 20 2.535 2.666 1 98.88 64 VAL B CA 1
ATOM 1542 C C . VAL B 1 64 ? 18.656 3.246 2.828 1 98.88 64 VAL B C 1
ATOM 1544 O O . VAL B 1 64 ? 18.375 3.816 3.883 1 98.88 64 VAL B O 1
ATOM 1547 N N . GLY B 1 65 ? 17.875 3.203 1.735 1 98.81 65 GLY B N 1
ATOM 1548 C CA . GLY B 1 65 ? 16.562 3.826 1.801 1 98.81 65 GLY B CA 1
ATOM 1549 C C . GLY B 1 65 ? 15.656 3.193 2.836 1 98.81 65 GLY B C 1
ATOM 1550 O O . GLY B 1 65 ? 14.922 3.895 3.537 1 98.81 65 GLY B O 1
ATOM 1551 N N . GLY B 1 66 ? 15.68 1.802 2.893 1 98.88 66 GLY B N 1
ATOM 1552 C CA . GLY B 1 66 ? 14.898 1.121 3.912 1 98.88 66 GLY B CA 1
ATOM 1553 C C . GLY B 1 66 ? 15.281 1.522 5.324 1 98.88 66 GLY B C 1
ATOM 1554 O O . GLY B 1 66 ? 14.414 1.8 6.152 1 98.88 66 GLY B O 1
ATOM 1555 N N . ILE B 1 67 ? 16.5 1.602 5.621 1 98.81 67 ILE B N 1
ATOM 1556 C CA . ILE B 1 67 ? 17 1.987 6.938 1 98.81 67 ILE B CA 1
ATOM 1557 C C . ILE B 1 67 ? 16.609 3.436 7.23 1 98.81 67 ILE B C 1
ATOM 1559 O O . ILE B 1 67 ? 16.141 3.75 8.328 1 98.81 67 ILE B O 1
ATOM 1563 N N . ALA B 1 68 ? 16.828 4.297 6.258 1 98.44 68 ALA B N 1
ATOM 1564 C CA . ALA B 1 68 ? 16.469 5.703 6.422 1 98.44 68 ALA B CA 1
ATOM 1565 C C . ALA B 1 68 ? 14.992 5.867 6.742 1 98.44 68 ALA B C 1
ATOM 1567 O O . ALA B 1 68 ? 14.617 6.672 7.598 1 98.44 68 ALA B O 1
ATOM 1568 N N . LEU B 1 69 ? 14.164 5.168 6.043 1 98.69 69 LEU B N 1
ATOM 1569 C CA . LEU B 1 69 ? 12.727 5.223 6.289 1 98.69 69 LEU B CA 1
ATOM 1570 C C . LEU B 1 69 ? 12.398 4.734 7.695 1 98.69 69 LEU B C 1
ATOM 1572 O O . LEU B 1 69 ? 11.656 5.395 8.422 1 98.69 69 LEU B O 1
ATOM 1576 N N . VAL B 1 70 ? 12.953 3.609 8.109 1 98.81 70 VAL B N 1
ATOM 1577 C CA . VAL B 1 70 ? 12.633 3.033 9.414 1 98.81 70 VAL B CA 1
ATOM 1578 C C . VAL B 1 70 ? 13.07 3.984 10.523 1 98.81 70 VAL B C 1
ATOM 1580 O O . VAL B 1 70 ? 12.328 4.227 11.469 1 98.81 70 VAL B O 1
ATOM 1583 N N . LEU B 1 71 ? 14.203 4.602 10.367 1 98.31 71 LEU B N 1
ATOM 1584 C CA . LEU B 1 71 ? 14.766 5.449 11.414 1 98.31 71 LEU B CA 1
ATOM 1585 C C . LEU B 1 71 ? 14.156 6.848 11.359 1 98.31 71 LEU B C 1
ATOM 1587 O O . LEU B 1 71 ? 14.172 7.57 12.359 1 98.31 71 LEU B O 1
ATOM 1591 N N . GLY B 1 72 ? 13.586 7.188 10.273 1 97.19 72 GLY B N 1
ATOM 1592 C CA . GLY B 1 72 ? 13.18 8.57 10.078 1 97.19 72 GLY B CA 1
ATOM 1593 C C . GLY B 1 72 ? 14.352 9.539 10.023 1 97.19 72 GLY B C 1
ATOM 1594 O O . GLY B 1 72 ? 14.383 10.523 10.766 1 97.19 72 GLY B O 1
ATOM 1595 N N . TYR B 1 73 ? 15.258 9.25 9.211 1 96.38 73 TYR B N 1
ATOM 1596 C CA . TYR B 1 73 ? 16.438 10.062 8.938 1 96.38 73 TYR B CA 1
ATOM 1597 C C . TYR B 1 73 ? 16.609 10.297 7.441 1 96.38 73 TYR B C 1
ATOM 1599 O O . TYR B 1 73 ? 17.25 9.5 6.754 1 96.38 73 TYR B O 1
ATOM 1607 N N . TYR B 1 74 ? 16.078 11.5 6.914 1 92.44 74 TYR B N 1
ATOM 1608 C CA . TYR B 1 74 ? 16.016 11.875 5.508 1 92.44 74 TYR B CA 1
ATOM 1609 C C . TYR B 1 74 ? 15.18 10.875 4.711 1 92.44 74 TYR B C 1
ATOM 1611 O O . TYR B 1 74 ? 15.406 10.68 3.516 1 92.44 74 TYR B O 1
ATOM 1619 N N . GLY B 1 75 ? 14.383 10.18 5.383 1 93.56 75 GLY B N 1
ATOM 1620 C CA . GLY B 1 75 ? 13.562 9.133 4.793 1 93.56 75 GLY B CA 1
ATOM 1621 C C . GLY B 1 75 ? 12.633 9.641 3.709 1 93.56 75 GLY B C 1
ATOM 1622 O O . GLY B 1 75 ? 12.484 9.008 2.66 1 93.56 75 GLY B O 1
ATOM 1623 N N . ARG B 1 76 ? 12.094 10.773 3.971 1 94.31 76 ARG B N 1
ATOM 1624 C CA . ARG B 1 76 ? 11.125 11.281 3.008 1 94.31 76 ARG B CA 1
ATOM 1625 C C . ARG B 1 76 ? 11.789 11.578 1.666 1 94.31 76 ARG B C 1
ATOM 1627 O O . ARG B 1 76 ? 11.164 11.445 0.615 1 94.31 76 ARG B O 1
ATOM 1634 N N . TRP B 1 77 ? 13.062 11.938 1.628 1 96.75 77 TRP B N 1
ATOM 1635 C CA . TRP B 1 77 ? 13.75 12.234 0.374 1 96.75 77 TRP B CA 1
ATOM 1636 C C . TRP B 1 77 ? 14.133 10.953 -0.353 1 96.75 77 TRP B C 1
ATOM 1638 O O . TRP B 1 77 ? 14.117 10.898 -1.585 1 96.75 77 TRP B O 1
ATOM 1648 N N . LEU B 1 78 ? 14.398 9.961 0.414 1 98.19 78 LEU B N 1
ATOM 1649 C CA . LEU B 1 78 ? 14.758 8.68 -0.192 1 98.19 78 LEU B CA 1
ATOM 1650 C C . LEU B 1 78 ? 13.508 7.941 -0.673 1 98.19 78 LEU B C 1
ATOM 1652 O O . LEU B 1 78 ? 13.609 7.012 -1.478 1 98.19 78 LEU B O 1
ATOM 1656 N N . ALA B 1 79 ? 12.391 8.375 -0.22 1 98.75 79 ALA B N 1
ATOM 1657 C CA . ALA B 1 79 ? 11.141 7.797 -0.711 1 98.75 79 ALA B CA 1
ATOM 1658 C C . ALA B 1 79 ? 11.008 7.98 -2.221 1 98.75 79 ALA B C 1
ATOM 1660 O O . ALA B 1 79 ? 10.461 7.117 -2.912 1 98.75 79 ALA B O 1
ATOM 1661 N N . LEU B 1 80 ? 11.555 9.023 -2.77 1 98.75 80 LEU B N 1
ATOM 1662 C CA . LEU B 1 80 ? 11.383 9.328 -4.188 1 98.75 80 LEU B CA 1
ATOM 1663 C C . LEU B 1 80 ? 12.211 8.383 -5.047 1 98.75 80 LEU B C 1
ATOM 1665 O O . LEU B 1 80 ? 11.68 7.75 -5.965 1 98.75 80 LEU B O 1
ATOM 1669 N N . PRO B 1 81 ? 13.5 8.219 -4.777 1 98.88 81 PRO B N 1
ATOM 1670 C CA . PRO B 1 81 ? 14.219 7.242 -5.594 1 98.88 81 PRO B CA 1
ATOM 1671 C C . PRO B 1 81 ? 13.742 5.809 -5.352 1 98.88 81 PRO B C 1
ATOM 1673 O O . PRO B 1 81 ? 13.797 4.977 -6.262 1 98.88 81 PRO B O 1
ATOM 1676 N N . LEU B 1 82 ? 13.273 5.488 -4.18 1 98.94 82 LEU B N 1
ATOM 1677 C CA . LEU B 1 82 ? 12.688 4.176 -3.928 1 98.94 82 LEU B CA 1
ATOM 1678 C C . LEU B 1 82 ? 11.43 3.971 -4.77 1 98.94 82 LEU B C 1
ATOM 1680 O O . LEU B 1 82 ? 11.188 2.869 -5.266 1 98.94 82 LEU B O 1
ATOM 1684 N N . ALA B 1 83 ? 10.641 5.023 -4.926 1 98.94 83 ALA B N 1
ATOM 1685 C CA . ALA B 1 83 ? 9.484 4.949 -5.812 1 98.94 83 ALA B CA 1
ATOM 1686 C C . ALA B 1 83 ? 9.914 4.676 -7.254 1 98.94 83 ALA B C 1
ATOM 1688 O O . ALA B 1 83 ? 9.273 3.9 -7.961 1 98.94 83 ALA B O 1
ATOM 1689 N N . ALA B 1 84 ? 10.969 5.305 -7.691 1 98.88 84 ALA B N 1
ATOM 1690 C CA . ALA B 1 84 ? 11.508 5.055 -9.023 1 98.88 84 ALA B CA 1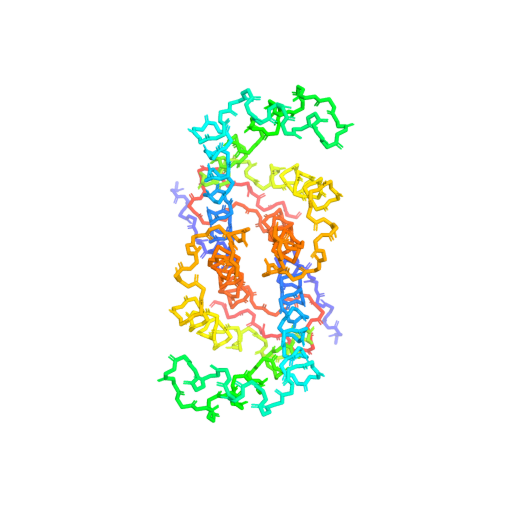
ATOM 1691 C C . ALA B 1 84 ? 11.945 3.604 -9.18 1 98.88 84 ALA B C 1
ATOM 1693 O O . ALA B 1 84 ? 11.766 3 -10.242 1 98.88 84 ALA B O 1
ATOM 1694 N N . ASP B 1 85 ? 12.547 3.098 -8.133 1 98.81 85 ASP B N 1
ATOM 1695 C CA . ASP B 1 85 ? 12.93 1.69 -8.109 1 98.81 85 ASP B CA 1
ATOM 1696 C C . ASP B 1 85 ? 11.727 0.788 -8.352 1 98.81 85 ASP B C 1
ATOM 1698 O O . ASP B 1 85 ? 11.766 -0.1 -9.203 1 98.81 85 ASP B O 1
ATOM 1702 N N . LEU B 1 86 ? 10.648 1.059 -7.684 1 98.94 86 LEU B N 1
ATOM 1703 C CA . LEU B 1 86 ? 9.43 0.26 -7.824 1 98.94 86 LEU B CA 1
ATOM 1704 C C . LEU B 1 86 ? 8.82 0.44 -9.211 1 98.94 86 LEU B C 1
ATOM 1706 O O . LEU B 1 86 ? 8.242 -0.496 -9.766 1 98.94 86 LEU B O 1
ATOM 1710 N N . LEU B 1 87 ? 8.906 1.64 -9.734 1 98.88 87 LEU B N 1
ATOM 1711 C CA . LEU B 1 87 ? 8.43 1.858 -11.102 1 98.88 87 LEU B CA 1
ATOM 1712 C C . LEU B 1 87 ? 9.211 1.005 -12.094 1 98.88 87 LEU B C 1
ATOM 1714 O O . LEU B 1 87 ? 8.633 0.431 -13.016 1 98.88 87 LEU B O 1
ATOM 1718 N N . GLY B 1 88 ? 10.523 0.945 -11.93 1 98.69 88 GLY B N 1
ATOM 1719 C CA . GLY B 1 88 ? 11.312 0.031 -12.734 1 98.69 88 GLY B CA 1
ATOM 1720 C C . GLY B 1 88 ? 10.859 -1.412 -12.617 1 98.69 88 GLY B C 1
ATOM 1721 O O . GLY B 1 88 ? 10.781 -2.127 -13.617 1 98.69 88 GLY B O 1
ATOM 1722 N N . ALA B 1 89 ? 10.578 -1.853 -11.438 1 98.75 89 ALA B N 1
ATOM 1723 C CA . ALA B 1 89 ? 10.102 -3.217 -11.234 1 98.75 89 ALA B CA 1
ATOM 1724 C C . ALA B 1 89 ? 8.773 -3.447 -11.945 1 98.75 89 ALA B C 1
ATOM 1726 O O . ALA B 1 89 ? 8.531 -4.527 -12.484 1 98.75 89 ALA B O 1
ATOM 1727 N N . ILE B 1 90 ? 7.883 -2.414 -11.906 1 98.88 90 ILE B N 1
ATOM 1728 C CA . ILE B 1 90 ? 6.609 -2.543 -12.609 1 98.88 90 ILE B CA 1
ATOM 1729 C C . ILE B 1 90 ? 6.863 -2.73 -14.102 1 98.88 90 ILE B C 1
ATOM 1731 O O . ILE B 1 90 ? 6.309 -3.645 -14.719 1 98.88 90 ILE B O 1
ATOM 1735 N N . VAL B 1 91 ? 7.688 -1.952 -14.68 1 98.69 91 VAL B N 1
ATOM 1736 C CA . VAL B 1 91 ? 7.883 -1.925 -16.125 1 98.69 91 VAL B CA 1
ATOM 1737 C C . VAL B 1 91 ? 8.641 -3.172 -16.562 1 98.69 91 VAL B C 1
ATOM 1739 O O . VAL B 1 91 ? 8.305 -3.785 -17.578 1 98.69 91 VAL B O 1
ATOM 1742 N N . LEU B 1 92 ? 9.625 -3.607 -15.844 1 98.44 92 LEU B N 1
ATOM 1743 C CA . LEU B 1 92 ? 10.562 -4.609 -16.328 1 98.44 92 LEU B CA 1
ATOM 1744 C C . LEU B 1 92 ? 10.18 -6.004 -15.844 1 98.44 92 LEU B C 1
ATOM 1746 O O . LEU B 1 92 ? 10.586 -7.008 -16.422 1 98.44 92 LEU B O 1
ATOM 1750 N N . VAL B 1 93 ? 9.484 -6.074 -14.742 1 98.56 93 VAL B N 1
ATOM 1751 C CA . VAL B 1 93 ? 9.336 -7.379 -14.109 1 98.56 93 VAL B CA 1
ATOM 1752 C C . VAL B 1 93 ? 7.855 -7.758 -14.047 1 98.56 93 VAL B C 1
ATOM 1754 O O . VAL B 1 93 ? 7.465 -8.852 -14.469 1 98.56 93 VAL B O 1
ATOM 1757 N N . HIS B 1 94 ? 6.996 -6.828 -13.586 1 98.81 94 HIS B N 1
ATOM 1758 C CA . HIS B 1 94 ? 5.66 -7.242 -13.18 1 98.81 94 HIS B CA 1
ATOM 1759 C C . HIS B 1 94 ? 4.605 -6.773 -14.18 1 98.81 94 HIS B C 1
ATOM 1761 O O . HIS B 1 94 ? 3.453 -7.207 -14.125 1 98.81 94 HIS B O 1
ATOM 1767 N N . GLY B 1 95 ? 5 -5.906 -15.094 1 98.56 95 GLY B N 1
ATOM 1768 C CA . GLY B 1 95 ? 4.051 -5.371 -16.047 1 98.56 95 GLY B CA 1
ATOM 1769 C C . GLY B 1 95 ? 3.352 -6.449 -16.859 1 98.56 95 GLY B C 1
ATOM 1770 O O . GLY B 1 95 ? 2.131 -6.41 -17.031 1 98.56 95 GLY B O 1
ATOM 1771 N N . LYS B 1 96 ? 4.035 -7.465 -17.312 1 98.06 96 LYS B N 1
ATOM 1772 C CA . LYS B 1 96 ? 3.498 -8.5 -18.188 1 98.06 96 LYS B CA 1
ATOM 1773 C C . LYS B 1 96 ? 2.551 -9.422 -17.422 1 98.06 96 LYS B C 1
ATOM 1775 O O . LYS B 1 96 ? 1.765 -10.156 -18.031 1 98.06 96 LYS B O 1
ATOM 1780 N N . ALA B 1 97 ? 2.672 -9.398 -16.125 1 98.44 97 ALA B N 1
ATOM 1781 C CA . ALA B 1 97 ? 1.834 -10.273 -15.305 1 98.44 97 ALA B CA 1
ATOM 1782 C C . ALA B 1 97 ? 0.449 -9.664 -15.094 1 98.44 97 ALA B C 1
ATOM 1784 O O . ALA B 1 97 ? -0.42 -10.281 -14.477 1 98.44 97 ALA B O 1
ATOM 1785 N N . GLY B 1 98 ? 0.231 -8.391 -15.562 1 98.5 98 GLY B N 1
ATOM 1786 C CA . GLY B 1 98 ? -1.069 -7.75 -15.43 1 98.5 98 GLY B CA 1
ATOM 1787 C C . GLY B 1 98 ? -1.234 -6.992 -14.125 1 98.5 98 GLY B C 1
ATOM 1788 O O . GLY B 1 98 ? -0.267 -6.809 -13.383 1 98.5 98 GLY B O 1
ATOM 1789 N N . PHE B 1 99 ? -2.389 -6.621 -13.797 1 98.75 99 PHE B N 1
ATOM 1790 C CA . PHE B 1 99 ? -2.684 -5.695 -12.703 1 98.75 99 PHE B CA 1
ATOM 1791 C C . PHE B 1 99 ? -2.709 -6.422 -11.367 1 98.75 99 PHE B C 1
ATOM 1793 O O . PHE B 1 99 ? -2.057 -5.996 -10.414 1 98.75 99 PHE B O 1
ATOM 1800 N N . PHE B 1 100 ? -3.33 -7.566 -11.273 1 98.75 100 PHE B N 1
ATOM 1801 C CA . PHE B 1 100 ? -3.674 -8.18 -10 1 98.75 100 PHE B CA 1
ATOM 1802 C C . PHE B 1 100 ? -2.459 -8.859 -9.383 1 98.75 100 PHE B C 1
ATOM 1804 O O . PHE B 1 100 ? -1.761 -9.625 -10.047 1 98.75 100 PHE B O 1
ATOM 1811 N N . PHE B 1 101 ? -2.305 -8.672 -8.102 1 98.56 101 PHE B N 1
ATOM 1812 C CA . PHE B 1 101 ? -1.138 -9.188 -7.398 1 98.56 101 PHE B CA 1
ATOM 1813 C C . PHE B 1 101 ? -1.159 -10.711 -7.359 1 98.56 101 PHE B C 1
ATOM 1815 O O . PHE B 1 101 ? -0.116 -11.352 -7.199 1 98.56 101 PHE B O 1
ATOM 1822 N N . THR B 1 102 ? -2.32 -11.312 -7.512 1 98.19 102 THR B N 1
ATOM 1823 C CA . THR B 1 102 ? -2.443 -12.758 -7.406 1 98.19 102 THR B CA 1
ATOM 1824 C C . THR B 1 102 ? -2.117 -13.43 -8.734 1 98.19 102 THR B C 1
ATOM 1826 O O . THR B 1 102 ? -2.057 -14.656 -8.82 1 98.19 102 THR B O 1
ATOM 1829 N N . ASN B 1 103 ? -1.981 -12.656 -9.844 1 98.44 103 ASN B N 1
ATOM 1830 C CA . ASN B 1 103 ? -1.574 -13.266 -11.109 1 98.44 103 ASN B CA 1
ATOM 1831 C C . ASN B 1 103 ? -0.268 -14.039 -10.961 1 98.44 103 ASN B C 1
ATOM 1833 O O . ASN B 1 103 ? 0.559 -13.711 -10.102 1 98.44 103 ASN B O 1
ATOM 1837 N N . PRO B 1 104 ? -0.109 -15.117 -11.82 1 98 104 PRO B N 1
ATOM 1838 C CA . PRO B 1 104 ? 1.19 -15.789 -11.781 1 98 104 PRO B CA 1
ATOM 1839 C C . PRO B 1 104 ? 2.363 -14.82 -11.867 1 98 104 PRO B C 1
ATOM 1841 O O . PRO B 1 104 ? 2.367 -13.922 -12.719 1 98 104 PRO B O 1
ATOM 1844 N N . LYS B 1 105 ? 3.303 -14.938 -10.922 1 96.31 105 LYS B N 1
ATOM 1845 C CA . LYS B 1 105 ? 4.516 -14.133 -10.82 1 96.31 105 LYS B CA 1
ATOM 1846 C C . LYS B 1 105 ? 4.215 -12.758 -10.234 1 96.31 105 LYS B C 1
ATOM 1848 O O . LYS B 1 105 ? 5.098 -11.898 -10.18 1 96.31 105 LYS B O 1
ATOM 1853 N N . GLY B 1 106 ? 2.965 -12.43 -9.859 1 98.25 106 GLY B N 1
ATOM 1854 C CA . GLY B 1 106 ? 2.598 -11.219 -9.148 1 98.25 106 GLY B CA 1
ATOM 1855 C C . GLY B 1 106 ? 2.381 -10.031 -10.07 1 98.25 106 GLY B C 1
ATOM 1856 O O . GLY B 1 106 ? 3.33 -9.523 -10.672 1 98.25 106 GLY B O 1
ATOM 1857 N N . GLY B 1 107 ? 1.233 -9.492 -10.227 1 98.69 107 GLY B N 1
ATOM 1858 C CA . GLY B 1 107 ? 0.932 -8.305 -11.008 1 98.69 107 GLY B CA 1
ATOM 1859 C C . GLY B 1 107 ? 1.442 -7.023 -10.367 1 98.69 107 GLY B C 1
ATOM 1860 O O . GLY B 1 107 ? 2.113 -7.066 -9.336 1 98.69 107 GLY B O 1
ATOM 1861 N N . TRP B 1 108 ? 1.104 -5.863 -10.969 1 98.88 108 TRP B N 1
ATOM 1862 C CA . TRP B 1 108 ? 1.788 -4.637 -10.578 1 98.88 108 TRP B CA 1
ATOM 1863 C C . TRP B 1 108 ? 0.937 -3.824 -9.602 1 98.88 108 TRP B C 1
ATOM 1865 O O . TRP B 1 108 ? 1.343 -2.746 -9.164 1 98.88 108 TRP B O 1
ATOM 1875 N N . GLU B 1 109 ? -0.214 -4.266 -9.141 1 98.81 109 GLU B N 1
ATOM 1876 C CA . GLU B 1 109 ? -1.136 -3.584 -8.234 1 98.81 109 GLU B CA 1
ATOM 1877 C C . GLU B 1 109 ? -0.447 -3.203 -6.93 1 98.81 109 GLU B C 1
ATOM 1879 O O . GLU B 1 109 ? -0.521 -2.051 -6.496 1 98.81 109 GLU B O 1
ATOM 1884 N N . TYR B 1 110 ? 0.228 -4.172 -6.348 1 98.88 110 TYR B N 1
ATOM 1885 C CA . TYR B 1 110 ? 0.915 -3.971 -5.074 1 98.88 110 TYR B CA 1
ATOM 1886 C C . TYR B 1 110 ? 1.973 -2.881 -5.191 1 98.88 110 TYR B C 1
ATOM 1888 O O . TYR B 1 110 ? 2.041 -1.98 -4.352 1 98.88 110 TYR B O 1
ATOM 1896 N N . LEU B 1 111 ? 2.779 -2.922 -6.238 1 98.94 111 LEU B N 1
ATOM 1897 C CA . LEU B 1 111 ? 3.861 -1.961 -6.434 1 98.94 111 LEU B CA 1
ATOM 1898 C C . LEU B 1 111 ? 3.309 -0.558 -6.66 1 98.94 111 LEU B C 1
ATOM 1900 O O . LEU B 1 111 ? 3.895 0.426 -6.199 1 98.94 111 LEU B O 1
ATOM 1904 N N . ALA B 1 112 ? 2.197 -0.503 -7.316 1 98.94 112 ALA B N 1
ATOM 1905 C CA . ALA B 1 112 ? 1.554 0.792 -7.523 1 98.94 112 ALA B CA 1
ATOM 1906 C C . ALA B 1 112 ? 1.129 1.414 -6.195 1 98.94 112 ALA B C 1
ATOM 1908 O O . ALA B 1 112 ? 1.351 2.604 -5.961 1 98.94 112 ALA B O 1
ATOM 1909 N N . LEU B 1 113 ? 0.51 0.645 -5.332 1 98.94 113 LEU B N 1
ATOM 1910 C CA . LEU B 1 113 ? 0.113 1.176 -4.035 1 98.94 113 LEU B CA 1
ATOM 1911 C C . LEU B 1 113 ? 1.334 1.58 -3.215 1 98.94 113 LEU B C 1
ATOM 1913 O O . LEU B 1 113 ? 1.312 2.598 -2.521 1 98.94 113 LEU B O 1
ATOM 1917 N N . TRP B 1 114 ? 2.377 0.741 -3.262 1 99 114 TRP B N 1
ATOM 1918 C CA . TRP B 1 114 ? 3.613 1.057 -2.553 1 99 114 TRP B CA 1
ATOM 1919 C C . TRP B 1 114 ? 4.172 2.4 -3.008 1 99 114 TRP B C 1
ATOM 1921 O O . TRP B 1 114 ? 4.559 3.232 -2.18 1 99 114 TRP B O 1
ATOM 1931 N N . ILE B 1 115 ? 4.172 2.658 -4.293 1 99 115 ILE B N 1
ATOM 1932 C CA . ILE B 1 115 ? 4.648 3.922 -4.848 1 99 115 ILE B CA 1
ATOM 1933 C C . ILE B 1 115 ? 3.809 5.074 -4.301 1 99 115 ILE B C 1
ATOM 1935 O O . ILE B 1 115 ? 4.348 6.098 -3.877 1 99 115 ILE B O 1
ATOM 1939 N N . VAL B 1 116 ? 2.52 4.914 -4.332 1 98.94 116 VAL B N 1
ATOM 1940 C CA . VAL B 1 116 ? 1.629 5.941 -3.805 1 98.94 116 VAL B CA 1
ATOM 1941 C C . VAL B 1 116 ? 1.944 6.195 -2.332 1 98.94 116 VAL B C 1
ATOM 1943 O O . VAL B 1 116 ? 1.966 7.344 -1.886 1 98.94 116 VAL B O 1
ATOM 1946 N N . GLY B 1 117 ? 2.186 5.117 -1.558 1 98.94 117 GLY B N 1
ATOM 1947 C CA . GLY B 1 117 ? 2.596 5.254 -0.169 1 98.94 117 GLY B CA 1
ATOM 1948 C C . GLY B 1 117 ? 3.883 6.039 -0.004 1 98.94 117 GLY B C 1
ATOM 1949 O O . GLY B 1 117 ? 4 6.863 0.906 1 98.94 117 GLY B O 1
ATOM 1950 N N . LEU B 1 118 ? 4.801 5.797 -0.861 1 98.94 118 LEU B N 1
ATOM 1951 C CA . LEU B 1 118 ? 6.074 6.5 -0.799 1 98.94 118 LEU B CA 1
ATOM 1952 C C . LEU B 1 118 ? 5.891 7.984 -1.105 1 98.94 118 LEU B C 1
ATOM 1954 O O . LEU B 1 118 ? 6.504 8.836 -0.459 1 98.94 118 LEU B O 1
ATOM 1958 N N . ILE B 1 119 ? 5.09 8.289 -2.08 1 98.94 119 ILE B N 1
ATOM 1959 C CA . ILE B 1 119 ? 4.805 9.688 -2.393 1 98.94 119 ILE B CA 1
ATOM 1960 C C . ILE B 1 119 ? 4.109 10.352 -1.204 1 98.94 119 ILE B C 1
ATOM 1962 O O . ILE B 1 119 ? 4.398 11.5 -0.87 1 98.94 119 ILE B O 1
ATOM 1966 N N . ALA B 1 120 ? 3.191 9.625 -0.588 1 98.75 120 ALA B N 1
ATOM 1967 C CA . ALA B 1 120 ? 2.537 10.141 0.612 1 98.75 120 ALA B CA 1
ATOM 1968 C C . ALA B 1 120 ? 3.557 10.438 1.709 1 98.75 120 ALA B C 1
ATOM 1970 O O . ALA B 1 120 ? 3.477 11.469 2.379 1 98.75 120 ALA B O 1
ATOM 1971 N N . VAL B 1 121 ? 4.512 9.547 1.903 1 98.56 121 VAL B N 1
ATOM 1972 C CA . VAL B 1 121 ? 5.547 9.75 2.91 1 98.56 121 VAL B CA 1
ATOM 1973 C C . VAL B 1 121 ? 6.359 11 2.566 1 98.56 121 VAL B C 1
ATOM 1975 O O . VAL B 1 121 ? 6.691 11.797 3.449 1 98.56 121 VAL B O 1
ATOM 1978 N N . PHE B 1 122 ? 6.668 11.148 1.315 1 98.5 122 PHE B N 1
ATOM 1979 C CA . PHE B 1 122 ? 7.387 12.344 0.89 1 98.5 122 PHE B CA 1
ATOM 1980 C C . PHE B 1 122 ? 6.613 13.602 1.265 1 98.5 122 PHE B C 1
ATOM 1982 O O . PHE B 1 122 ? 7.199 14.578 1.73 1 98.5 122 PHE B O 1
ATOM 1989 N N . LEU B 1 123 ? 5.332 13.594 1.096 1 98.06 123 LEU B N 1
ATOM 1990 C CA . LEU B 1 123 ? 4.48 14.75 1.377 1 98.06 123 LEU B CA 1
ATOM 1991 C C . LEU B 1 123 ? 4.336 14.961 2.881 1 98.06 123 LEU B C 1
ATOM 1993 O O . LEU B 1 123 ? 4.324 16.094 3.352 1 98.06 123 LEU B O 1
ATOM 1997 N N . LEU B 1 124 ? 4.258 13.922 3.654 1 96.94 124 LEU B N 1
ATOM 1998 C CA . LEU B 1 124 ? 3.963 13.984 5.082 1 96.94 124 LEU B CA 1
ATOM 1999 C C . LEU B 1 124 ? 5.211 14.352 5.879 1 96.94 124 LEU B C 1
ATOM 2001 O O . LEU B 1 124 ? 5.113 14.938 6.957 1 96.94 124 LEU B O 1
ATOM 2005 N N . GLY B 1 125 ? 6.352 13.922 5.398 1 95.38 125 GLY B N 1
ATOM 2006 C CA . GLY B 1 125 ? 7.582 14.086 6.16 1 95.38 125 GLY B CA 1
ATOM 2007 C C . GLY B 1 125 ? 7.895 12.891 7.047 1 95.38 125 GLY B C 1
ATOM 2008 O O . GLY B 1 125 ? 7.379 11.797 6.828 1 95.38 125 GLY B O 1
ATOM 2009 N N . ASP B 1 126 ? 8.719 13.07 8.016 1 92.94 126 ASP B N 1
ATOM 2010 C CA . ASP B 1 126 ? 9.281 11.945 8.758 1 92.94 126 ASP B CA 1
ATOM 2011 C C . ASP B 1 126 ? 8.352 11.523 9.898 1 92.94 126 ASP B C 1
ATOM 2013 O O . ASP B 1 126 ? 8.391 10.375 10.344 1 92.94 126 ASP B O 1
ATOM 2017 N N . GLY B 1 127 ? 7.645 12.484 10.375 1 94.06 127 GLY B N 1
ATOM 2018 C CA . GLY B 1 127 ? 6.578 12.172 11.312 1 94.06 127 GLY B CA 1
ATOM 2019 C C . GLY B 1 127 ? 7.09 11.773 12.68 1 94.06 127 GLY B C 1
ATOM 2020 O O . GLY B 1 127 ? 8.172 12.195 13.094 1 94.06 127 GLY B O 1
ATOM 2021 N N . ALA B 1 128 ? 6.266 11.031 13.414 1 95.56 128 ALA B N 1
ATOM 2022 C CA . ALA B 1 128 ? 6.527 10.672 14.805 1 95.56 128 ALA B CA 1
ATOM 2023 C C . ALA B 1 128 ? 7.723 9.727 14.914 1 95.56 128 ALA B C 1
ATOM 2025 O O . ALA B 1 128 ? 7.922 8.875 14.047 1 95.56 128 ALA B O 1
ATOM 2026 N N . PHE B 1 129 ? 8.555 9.93 15.922 1 96 129 PHE B N 1
ATOM 2027 C CA . PHE B 1 129 ? 9.633 9.039 16.344 1 96 129 PHE B CA 1
ATOM 2028 C C . PHE B 1 129 ? 10.766 9.047 15.328 1 96 129 PHE B C 1
ATOM 2030 O O . PHE B 1 129 ? 11.578 8.125 15.289 1 96 129 PHE B O 1
ATOM 2037 N N . ALA B 1 130 ? 10.734 10.031 14.5 1 96.19 130 ALA B N 1
ATOM 2038 C CA . ALA B 1 130 ? 11.844 10.18 13.562 1 96.19 130 ALA B CA 1
ATOM 2039 C C . ALA B 1 130 ? 13.117 10.617 14.289 1 96.19 130 ALA B C 1
ATOM 2041 O O .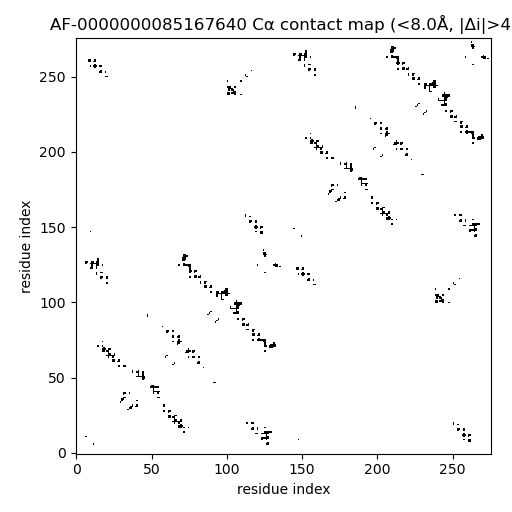 ALA B 1 130 ? 13.062 11.453 15.195 1 96.19 130 ALA B O 1
ATOM 2042 N N . LEU B 1 131 ? 14.188 10.07 13.891 1 95.88 131 LEU B N 1
ATOM 2043 C CA . LEU B 1 131 ? 15.477 10.461 14.461 1 95.88 131 LEU B CA 1
ATOM 2044 C C . LEU B 1 131 ? 15.789 11.922 14.148 1 95.88 131 LEU B C 1
ATOM 2046 O O . LEU B 1 131 ? 16.359 12.625 14.984 1 95.88 131 LEU B O 1
ATOM 2050 N N . LYS B 1 132 ? 15.438 12.336 12.914 1 89.31 132 LYS B N 1
ATOM 2051 C CA . LYS B 1 132 ? 15.562 13.734 12.508 1 89.31 132 LYS B CA 1
ATOM 2052 C C . LYS B 1 132 ? 14.312 14.211 11.766 1 89.31 132 LYS B C 1
ATOM 2054 O O . LYS B 1 132 ? 14.047 13.781 10.641 1 89.31 132 LYS B O 1
ATOM 2059 N N . ARG B 1 133 ? 13.641 14.992 12.469 1 82.62 133 ARG B N 1
ATOM 2060 C CA . ARG B 1 133 ? 12.422 15.531 11.859 1 82.62 133 ARG B CA 1
ATOM 2061 C C . ARG B 1 133 ? 12.695 16.875 11.18 1 82.62 133 ARG B C 1
ATOM 2063 O O . ARG B 1 133 ? 13.242 17.781 11.797 1 82.62 133 ARG B O 1
ATOM 2070 N N . GLU B 1 134 ? 12.445 16.859 9.953 1 76.62 134 GLU B N 1
ATOM 2071 C CA . GLU B 1 134 ? 12.617 18.125 9.25 1 76.62 134 GLU B CA 1
ATOM 2072 C C . GLU B 1 134 ? 11.531 19.125 9.633 1 76.62 134 GLU B C 1
ATOM 2074 O O . GLU B 1 134 ? 10.383 18.75 9.852 1 76.62 134 GLU B O 1
ATOM 2079 N N . GLU B 1 135 ? 11.867 20.266 9.977 1 60.62 135 GLU B N 1
ATOM 2080 C CA . GLU B 1 135 ? 10.945 21.344 10.32 1 60.62 135 GLU B CA 1
ATOM 2081 C C . GLU B 1 135 ? 9.984 21.641 9.164 1 60.62 135 GLU B C 1
ATOM 2083 O O . GLU B 1 135 ? 10.398 21.641 8 1 60.62 135 GLU B O 1
ATOM 2088 N N . PRO B 1 136 ? 8.648 21.312 9.461 1 54.41 136 PRO B N 1
ATOM 2089 C CA . PRO B 1 136 ? 7.656 21.625 8.43 1 54.41 136 PRO B CA 1
ATOM 2090 C C . PRO B 1 136 ? 7.961 22.922 7.691 1 54.41 136 PRO B C 1
ATOM 2092 O O . PRO B 1 136 ? 8.406 23.891 8.305 1 54.41 136 PRO B O 1
ATOM 2095 N N . ARG B 1 137 ? 8.523 22.875 6.422 1 45.66 137 ARG B N 1
ATOM 2096 C CA . ARG B 1 137 ? 8.688 24.172 5.773 1 45.66 137 ARG B CA 1
ATOM 2097 C C . ARG B 1 137 ? 7.402 24.984 5.848 1 45.66 137 ARG B C 1
ATOM 2099 O O . ARG B 1 137 ? 6.312 24.453 5.629 1 45.66 137 ARG B O 1
ATOM 2106 N N . ARG B 1 138 ? 7.336 26.188 6.5 1 38.59 138 ARG B N 1
ATOM 2107 C CA . ARG B 1 138 ? 6.297 27.219 6.488 1 38.59 138 ARG B CA 1
ATOM 2108 C C . ARG B 1 138 ? 5.801 27.469 5.066 1 38.59 138 ARG B C 1
ATOM 2110 O O . ARG B 1 138 ? 6.555 27.312 4.105 1 38.59 138 ARG B O 1
#

Organism: Herbaspirillum seropedicae (strain SmR1) (NCBI:txid757424)

Nearest PDB structures (foldseek):
  1yo7-assembly2_B  TM=4.555E-01  e=2.264E+00  Escherichia coli
  2rld-assembly1_A  TM=5.372E-01  e=4.149E+00  Bacteroides thetaiotaomicron VPI-5482
  1yo7-assembly2_B  TM=4.555E-01  e=1.954E+00  Escherichia coli
  2rld-assembly1_A  TM=5.375E-01  e=3.764E+00  Bacteroides thetaiotaomicron VPI-5482

Foldseek 3Di:
DPPDDDFDPLLVVLLVLLQVLLVVLVVVLCCCPPVCRLVSQLVVCVVLVHHSVVSVVLSVLSNVLSVCSNQQPCNLVSLVVPLVSLVVCQVRPAVVQDQAQPGVSGHSVVSVVNSVSSPSSNVSGNGPNHPDGDDPDD/DPPDDDFDPLLVVLLVLLQVLLVVLVVVLCCCPPVCRLVSQLVVCVVLVHHSVVSVVLSVLSNVLSVCSNQQPCNLVSLVVVLVSLVVCQVRPAVVQDQAQPGVSGHSVVSVVNSVSSPSSNVSGNGPNHPDGDDPDD

pLDDT: mean 94.96, std 11.07, range [38.59, 99.0]

Sequence (276 aa):
MSTVTVNTRADYAAFLLRVTMGVFFLVHAGLKIFVFTPAGTVGFFASLGVPGWFAYPVIALEVVGGIALVLGYYGRWLALPLAADLLGAIVLVHGKAGFFFTNPKGGWEYLALWIVGLIAVFLLGDGAFALKREEPRRMSTVTVNTRADYAAFLLRVTMGVFFLVHAGLKIFVFTPAGTVGFFASLGVPGWFAYPVIALEVVGGIALVLGYYGRWLALPLAADLLGAIVLVHGKAGFFFTNPKGGWEYLALWIVGLIAVFLLGDGAFALKREEPRR

Solvent-accessible surface area (backbone atoms only — not comparable to full-atom values): 13371 Å² total; per-residue (Å²): 127,84,78,76,82,79,70,50,50,53,18,48,25,17,27,54,50,30,31,53,53,10,50,52,33,36,53,54,30,43,41,36,51,73,71,49,23,60,68,47,38,21,52,50,36,37,75,66,74,41,70,28,73,54,40,55,60,52,43,49,46,27,43,55,35,12,50,21,19,50,44,10,49,66,18,29,67,37,25,54,61,51,29,51,52,42,50,50,43,29,70,69,65,14,44,87,36,38,55,51,35,48,33,77,72,13,15,30,45,48,50,51,52,51,33,53,52,27,52,26,23,43,46,51,33,30,32,42,85,26,75,45,60,72,74,79,81,129,127,85,76,74,82,79,72,49,51,52,17,48,26,17,28,53,51,30,32,53,52,10,51,52,33,35,53,54,30,43,42,36,52,73,72,49,23,61,68,47,37,20,51,51,36,37,75,68,74,41,70,28,74,54,40,56,61,52,42,48,46,28,42,54,36,13,50,20,20,51,44,8,49,67,19,30,66,38,24,54,60,52,30,51,51,44,51,49,44,29,70,69,67,14,45,88,35,38,55,49,35,48,33,78,73,12,14,29,44,48,50,51,52,52,32,54,50,26,52,25,24,42,47,51,32,32,31,42,86,25,75,46,59,71,74,80,81,129

InterPro domains:
  IPR032808 DoxX family [PF07681] (14-95)
  IPR051907 DoxX-like inner membrane-associated oxidoreductase [PTHR33452] (7-133)

Radius of gyration: 19.59 Å; Cα contacts (8 Å, |Δi|>4): 496; chains: 2; bounding box: 49×58×48 Å

Secondary structure (DSSP, 8-state):
-----PPPHHHHHHHHHHHHHHHHHHHHHHIIIIISHHHHHHHHHHHTTS-GGGHHHHHHHHHHHHHHHHHTBSHHHHHHHHHHHHHHHIIIIIGGG-S-TTSTT--SHHHHHHHHHHHHHHHH-S-TT-SB------/-----PPPHHHHHHHHHHHHHHHHHHHHHHIIIIISHHHHHHHHHHHTTS-GGGHHHHHHHHHHHHHHHHHTBSHHHHHHHHHHHHHHHIIIIIGGG-S-TTSTT--SHHHHHHHHHHHHHHHH-S-TT-SB------